Protein AF-A0A1V6HF86-F1 (afdb_monomer)

pLDDT: mean 87.63, std 12.8, range [42.97, 98.5]

Nearest PDB structures (foldseek):
  2rck-assembly1_A  TM=2.387E-01  e=1.361E+00  Galleria mellonella
  2rck-assembly2_B  TM=2.016E-01  e=2.755E+00  Galleria mellonella

Foldseek 3Di:
DPPVVVVVVVVVVVVVVVVVVVVVVCVVVVVVVVVVVVCPDLLNVLLVVCLVQLQEEEEEEAFDPFAAEAEPVCVVQPPLVVDDPVRNVVSSLVPDPANVVADGVLLRVLLVVLLCVLLVLSVYHYDYPVCVVVLVPDPDWYKYKYFPHKYKYKDWDWDKDWDDDPVPDIDIDIDTKIKIKIKTWMWMFTPPDPPTDTWIWIDMDMDIKDKDWDWDADPVPRDIDIDIDIGHDDNVVVSVRSSVVSNLVSQQNVLVVSLVSSQVPPDPPDGDPFRWGADSVVRDIDGDDPSHIDTDDD

Solvent-accessible surface area (backbone atoms only — not comparable to full-atom values): 16972 Å² total; per-residue (Å²): 137,72,72,64,65,57,53,57,53,51,52,52,54,49,51,54,52,48,51,53,51,52,50,52,50,48,68,54,45,51,57,53,51,50,55,59,66,69,58,62,50,71,58,60,53,43,44,52,50,53,61,73,67,44,80,54,33,39,34,41,48,43,74,58,96,66,63,46,75,45,53,68,59,56,87,78,44,83,67,45,90,79,48,54,73,70,53,42,53,54,50,35,47,70,69,36,91,52,68,72,78,58,55,54,69,60,45,52,52,40,23,51,54,25,23,44,54,27,25,44,65,69,51,29,48,69,37,42,76,93,40,45,70,67,57,71,68,55,91,55,58,42,30,40,37,34,39,73,44,44,34,43,36,37,45,71,44,82,45,78,47,76,49,74,46,90,94,73,44,78,46,71,52,80,42,81,29,52,28,42,36,43,40,38,33,34,34,61,38,61,59,97,46,93,82,64,68,87,46,46,31,35,47,72,52,74,52,57,37,45,75,52,68,48,78,44,72,37,94,88,74,75,48,72,44,78,52,68,51,79,44,76,75,49,72,68,52,54,50,50,49,38,28,52,48,18,31,52,49,25,48,35,52,50,24,49,56,47,42,50,53,32,55,75,72,44,62,88,96,62,75,80,90,71,54,50,33,69,41,69,90,79,69,45,77,45,73,39,76,83,82,53,68,44,77,55,77,132

Sequence (298 aa):
MRRSFYFLKTVSLLLDNWQRLVIRKLLIAIPIILMMISACSPERKLAREFIRNRDSTAVMLLMPSYILKSNLKWWEVEDYDKMNDREKDSALYYNSTFLKEVDDDFLIARFKSSLQSGLMKYNIKPFTEDMLLDFMEVGYRAYKVVLAQVELEEDIFQYHVEEVFFDTVLFYEDFDLNLISMNTWFEITPMNDPLSVNNVLYASGDMMDGIEGRFQNNLFSDDVKFNYNYFPIKTEDIYALTAMLGEKYAGYIYDYMLNEYIHRHFPDGERPKIYFSFDPSTGAVSPAKEERFTFIRP

Radius of gyration: 29.92 Å; Cα contacts (8 Å, |Δi|>4): 441; chains: 1; bounding box: 52×104×67 Å

Structure (mmCIF, N/CA/C/O backbone):
data_AF-A0A1V6HF86-F1
#
_entry.id   AF-A0A1V6HF86-F1
#
loop_
_atom_site.group_PDB
_atom_site.id
_atom_site.type_symbol
_atom_site.label_atom_id
_atom_site.label_alt_id
_atom_site.label_comp_id
_atom_site.label_asym_id
_atom_site.label_entity_id
_atom_site.label_seq_id
_atom_site.pdbx_PDB_ins_code
_atom_site.Cartn_x
_atom_site.Cartn_y
_atom_site.Cartn_z
_atom_site.occupancy
_atom_site.B_iso_or_equiv
_atom_site.auth_seq_id
_atom_site.auth_comp_id
_atom_site.auth_asym_id
_atom_site.auth_atom_id
_atom_site.pdbx_PDB_model_num
ATOM 1 N N . MET A 1 1 ? -29.436 79.810 4.705 1.00 52.75 1 MET A N 1
ATOM 2 C CA . MET A 1 1 ? -28.723 78.882 5.618 1.00 52.75 1 MET A CA 1
ATOM 3 C C . MET A 1 1 ? -29.646 77.873 6.344 1.00 52.75 1 MET A C 1
ATOM 5 O O . MET A 1 1 ? -29.322 77.444 7.438 1.00 52.75 1 MET A O 1
ATOM 9 N N . ARG A 1 2 ? -30.789 77.444 5.766 1.00 48.44 2 ARG A N 1
ATOM 10 C CA . ARG A 1 2 ? -31.741 76.494 6.409 1.00 48.44 2 ARG A CA 1
ATOM 11 C C . ARG A 1 2 ? -31.738 75.068 5.829 1.00 48.44 2 ARG A C 1
ATOM 13 O O . ARG A 1 2 ? -32.307 74.174 6.439 1.00 48.44 2 ARG A O 1
ATOM 20 N N . ARG A 1 3 ? -31.083 74.834 4.683 1.00 44.81 3 ARG A N 1
ATOM 21 C CA . ARG A 1 3 ? -31.015 73.505 4.037 1.00 44.81 3 ARG A CA 1
ATOM 22 C C . ARG A 1 3 ? -29.970 72.558 4.653 1.00 44.81 3 ARG A C 1
ATOM 24 O O . ARG A 1 3 ? -30.149 71.352 4.575 1.00 44.81 3 ARG A O 1
ATOM 31 N N . SER A 1 4 ? -28.937 73.088 5.316 1.00 51.47 4 SER A N 1
ATOM 32 C CA . SER A 1 4 ? -27.848 72.283 5.906 1.00 51.47 4 SER A CA 1
ATOM 33 C C . SER A 1 4 ? -28.276 71.513 7.172 1.00 51.47 4 SER A C 1
ATOM 35 O O . SER A 1 4 ? -27.927 70.350 7.349 1.00 51.47 4 SER A O 1
ATOM 37 N N . PHE A 1 5 ? -29.133 72.107 8.013 1.00 49.97 5 PHE A N 1
ATOM 38 C CA . PHE A 1 5 ? -29.565 71.492 9.278 1.00 49.97 5 PHE A CA 1
ATOM 39 C C . PHE A 1 5 ? -30.505 70.289 9.108 1.00 49.97 5 PHE A C 1
ATOM 41 O O . PHE A 1 5 ? -30.445 69.348 9.896 1.00 49.97 5 PHE A O 1
ATOM 48 N N . TYR A 1 6 ? -31.356 70.290 8.078 1.00 52.47 6 TYR A N 1
ATOM 49 C CA . TYR A 1 6 ? -32.228 69.144 7.798 1.00 52.47 6 TYR A CA 1
ATOM 50 C C . TYR A 1 6 ? -31.443 67.952 7.248 1.00 52.47 6 TYR A C 1
ATOM 52 O O . TYR A 1 6 ? -31.754 66.825 7.611 1.00 52.47 6 TYR A O 1
ATOM 60 N N . PHE A 1 7 ? -30.397 68.204 6.453 1.00 54.50 7 PHE A N 1
ATOM 61 C CA . PHE A 1 7 ? -29.560 67.164 5.855 1.00 54.50 7 PHE A CA 1
ATOM 62 C C . PHE A 1 7 ? -28.734 66.405 6.906 1.00 54.50 7 PHE A C 1
ATOM 64 O O . PHE A 1 7 ? -28.671 65.180 6.889 1.00 54.50 7 PHE A O 1
ATOM 71 N N . LEU A 1 8 ? -28.170 67.116 7.888 1.00 51.25 8 LEU A N 1
ATOM 72 C CA . LEU A 1 8 ? -27.413 66.498 8.984 1.00 51.25 8 LEU A CA 1
ATOM 73 C C . LEU A 1 8 ? -28.291 65.624 9.897 1.00 51.25 8 LEU A C 1
ATOM 75 O O . LEU A 1 8 ? -27.848 64.576 10.366 1.00 51.25 8 LEU A O 1
ATOM 79 N N . LYS A 1 9 ? -29.556 66.010 10.114 1.00 54.59 9 LYS A N 1
ATOM 80 C CA . LYS A 1 9 ? -30.483 65.262 10.976 1.00 54.59 9 LYS A CA 1
ATOM 81 C C . LYS A 1 9 ? -30.993 63.977 10.311 1.00 54.59 9 LYS A C 1
ATOM 83 O O . LYS A 1 9 ? -31.104 62.958 10.986 1.00 54.59 9 LYS A O 1
ATOM 88 N N . THR A 1 10 ? -31.250 63.990 9.001 1.00 56.97 10 THR A N 1
ATOM 89 C CA . THR A 1 10 ? -31.607 62.772 8.250 1.00 56.97 10 THR A CA 1
ATOM 90 C C . THR A 1 10 ? -30.437 61.806 8.121 1.00 56.97 10 THR A C 1
ATOM 92 O O . THR A 1 10 ? -30.647 60.607 8.270 1.00 56.97 10 THR A O 1
ATOM 95 N N . VAL A 1 11 ? -29.209 62.293 7.917 1.00 59.03 11 VAL A N 1
ATOM 96 C CA . VAL A 1 11 ? -28.014 61.430 7.855 1.00 59.03 11 VAL A CA 1
ATOM 97 C C . VAL A 1 11 ? -27.755 60.737 9.200 1.00 59.03 11 VAL A C 1
ATOM 99 O O . VAL A 1 11 ? -27.510 59.534 9.222 1.00 59.03 11 VAL A O 1
ATOM 102 N N . SER A 1 12 ? -27.907 61.449 10.324 1.00 56.81 12 SER A N 1
ATOM 103 C CA . SER A 1 12 ? -27.808 60.870 11.675 1.00 56.81 12 SER A CA 1
ATOM 104 C C . SER A 1 12 ? -28.862 59.783 11.937 1.00 56.81 12 SER A C 1
ATOM 106 O O . SER A 1 12 ? -28.513 58.706 12.411 1.00 56.81 12 SER A O 1
ATOM 108 N N . LEU A 1 13 ? -30.128 60.019 11.577 1.00 58.22 13 LEU A N 1
ATOM 109 C CA . LEU A 1 13 ? -31.213 59.037 11.730 1.00 58.22 13 LEU A CA 1
ATOM 110 C C . LEU A 1 13 ? -31.040 57.804 10.831 1.00 58.22 13 LEU A C 1
ATOM 112 O O . LEU A 1 13 ? -31.406 56.695 11.221 1.00 58.22 13 LEU A O 1
ATOM 116 N N . LEU A 1 14 ? -30.480 57.986 9.632 1.00 57.34 14 LEU A N 1
ATOM 117 C CA . LEU A 1 14 ? -30.178 56.889 8.715 1.00 57.34 14 LEU A CA 1
ATOM 118 C C . LEU A 1 14 ? -29.016 56.033 9.229 1.00 57.34 14 LEU A C 1
ATOM 120 O O . LEU A 1 14 ? -29.128 54.812 9.191 1.00 57.34 14 LEU A O 1
ATOM 124 N N . LEU A 1 15 ? -27.957 56.645 9.768 1.00 57.78 15 LEU A N 1
ATOM 125 C CA . LEU A 1 15 ? -26.835 55.938 10.401 1.00 57.78 15 LEU A CA 1
ATOM 126 C C . LEU A 1 15 ? -27.284 55.117 11.619 1.00 57.78 15 LEU A C 1
ATOM 128 O O . LEU A 1 15 ? -26.912 53.949 11.732 1.00 57.78 15 LEU A O 1
ATOM 132 N N . ASP A 1 16 ? -28.144 55.682 12.470 1.00 67.56 16 ASP A N 1
ATOM 133 C CA . ASP A 1 16 ? -28.663 55.010 13.670 1.00 67.56 16 ASP A CA 1
ATOM 134 C C . ASP A 1 16 ? -29.557 53.808 13.315 1.00 67.56 16 ASP A C 1
ATOM 136 O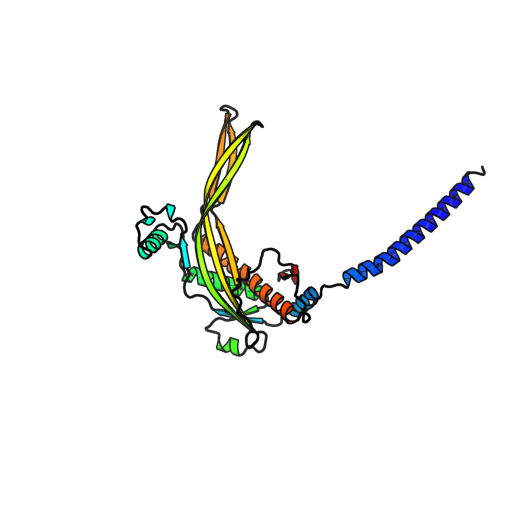 O . ASP A 1 16 ? -29.452 52.727 13.901 1.00 67.56 16 ASP A O 1
ATOM 140 N N . ASN A 1 17 ? -30.411 53.958 12.296 1.00 65.88 17 ASN A N 1
ATOM 141 C CA . ASN A 1 17 ? -31.240 52.861 11.796 1.00 65.88 17 ASN A CA 1
ATOM 142 C C . ASN A 1 17 ? -30.414 51.780 11.097 1.00 65.88 17 ASN A C 1
ATOM 144 O O . ASN A 1 17 ? -30.714 50.596 11.251 1.00 65.88 17 ASN A O 1
ATOM 148 N N . TRP A 1 18 ? -29.365 52.160 10.364 1.00 64.75 18 TRP A N 1
ATOM 149 C CA . TRP A 1 18 ? -28.481 51.209 9.698 1.00 64.75 18 TRP A CA 1
ATOM 150 C C . TRP A 1 18 ? -27.684 50.395 10.723 1.00 64.75 18 TRP A C 1
ATOM 152 O O . TRP A 1 18 ? -27.684 49.168 10.653 1.00 64.75 18 TRP A O 1
ATOM 162 N N . GLN A 1 19 ? -27.125 51.040 11.753 1.00 67.69 19 GLN A N 1
ATOM 163 C CA . GLN A 1 19 ? -26.456 50.348 12.860 1.00 67.69 19 GLN A CA 1
ATOM 164 C C . GLN A 1 19 ? -27.399 49.393 13.603 1.00 67.69 19 GLN A C 1
ATOM 166 O O . GLN A 1 19 ? -27.039 48.239 13.832 1.00 67.69 19 GLN A O 1
ATOM 171 N N . ARG A 1 20 ? -28.636 49.806 13.914 1.00 69.75 20 ARG A N 1
ATOM 172 C CA . ARG A 1 20 ? -29.631 48.924 14.559 1.00 69.75 20 ARG A CA 1
ATOM 173 C C . ARG A 1 20 ? -30.020 47.729 13.687 1.00 69.75 20 ARG A C 1
ATOM 175 O O . ARG A 1 20 ? -30.238 46.640 14.218 1.00 69.75 20 ARG A O 1
ATOM 182 N N . LEU A 1 21 ? -30.095 47.907 12.366 1.00 68.38 21 LEU A N 1
ATOM 183 C CA . LEU A 1 21 ? -30.392 46.824 11.425 1.00 68.38 21 LEU A CA 1
ATOM 184 C C . LEU A 1 21 ? -29.227 45.826 11.332 1.00 68.38 21 LEU A C 1
ATOM 186 O O . LEU A 1 21 ? -29.459 44.618 11.334 1.00 68.38 21 LEU A O 1
ATOM 190 N N . VAL A 1 22 ? -27.986 46.321 11.294 1.00 70.50 22 VAL A N 1
ATOM 191 C CA . VAL A 1 22 ? -26.761 45.504 11.274 1.00 70.50 22 VAL A CA 1
ATOM 192 C C . VAL A 1 22 ? -26.608 44.723 12.581 1.00 70.50 22 VAL A C 1
ATOM 194 O O . VAL A 1 22 ? -26.387 43.515 12.542 1.00 70.50 22 VAL A O 1
ATOM 197 N N . ILE A 1 23 ? -26.827 45.364 13.734 1.00 71.38 23 ILE A N 1
ATOM 198 C CA . ILE A 1 23 ? -26.782 44.718 15.055 1.00 71.38 23 ILE A CA 1
ATOM 199 C C . ILE A 1 23 ? -27.876 43.648 15.184 1.00 71.38 23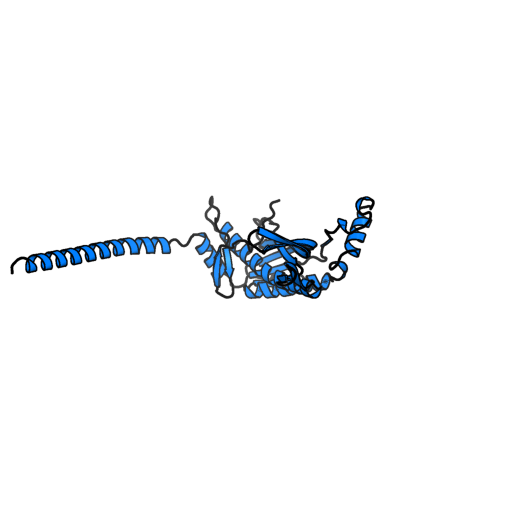 ILE A C 1
ATOM 201 O O . ILE A 1 23 ? -27.596 42.552 15.661 1.00 71.38 23 ILE A O 1
ATOM 205 N N . ARG A 1 24 ? -29.105 43.904 14.708 1.00 70.44 24 ARG A N 1
ATOM 206 C CA . ARG A 1 24 ? -30.176 42.888 14.679 1.00 70.44 24 ARG A CA 1
ATOM 207 C C . ARG A 1 24 ? -29.837 41.706 13.772 1.00 70.44 24 ARG A C 1
ATOM 209 O O . ARG A 1 24 ? -30.089 40.570 14.157 1.00 70.44 24 ARG A O 1
ATOM 216 N N . LYS A 1 25 ? -29.251 41.952 12.595 1.00 71.38 25 LYS A N 1
ATOM 217 C CA . LYS A 1 25 ? -28.799 40.881 11.691 1.00 71.38 25 LYS A CA 1
ATOM 218 C C . LYS A 1 25 ? -27.668 40.057 12.310 1.00 71.38 25 LYS A C 1
ATOM 220 O O . LYS A 1 25 ? -27.719 38.836 12.228 1.00 71.38 25 LYS A O 1
ATOM 225 N N . LEU A 1 26 ? -26.709 40.693 12.985 1.00 69.69 26 LEU A N 1
ATOM 226 C CA . LEU A 1 26 ? -25.641 40.010 13.725 1.00 69.69 26 LEU A CA 1
ATOM 227 C C . LEU A 1 26 ? -26.190 39.190 14.902 1.00 69.69 26 LEU A C 1
ATOM 229 O O . LEU A 1 26 ? -25.821 38.031 15.049 1.00 69.69 26 LEU A O 1
ATOM 233 N N . LEU A 1 27 ? -27.126 39.734 15.685 1.00 74.62 27 LEU A N 1
ATOM 234 C CA . LEU A 1 27 ? -27.764 39.033 16.810 1.00 74.62 27 LEU A CA 1
ATOM 235 C C . LEU A 1 27 ? -28.583 37.805 16.387 1.00 74.62 27 LEU A C 1
ATOM 237 O O . LEU A 1 27 ? -28.751 36.900 17.196 1.00 74.62 27 LEU A O 1
ATOM 241 N N . ILE A 1 28 ? -29.080 37.759 15.147 1.00 76.06 28 ILE A N 1
ATOM 242 C CA . ILE A 1 28 ? -29.771 36.588 14.579 1.00 76.06 28 ILE A CA 1
ATOM 243 C C . ILE A 1 28 ? -28.770 35.625 13.921 1.00 76.06 28 ILE A C 1
ATOM 245 O O . ILE A 1 28 ? -28.912 34.412 14.041 1.00 76.06 28 ILE A O 1
ATOM 249 N N . ALA A 1 29 ? -27.729 36.140 13.262 1.00 74.75 29 ALA A N 1
ATOM 250 C CA . ALA A 1 29 ? -26.714 35.318 12.607 1.00 74.75 29 ALA A CA 1
ATOM 251 C C . ALA A 1 29 ? -25.836 34.551 13.609 1.00 74.75 29 ALA A C 1
ATOM 253 O O . ALA A 1 29 ? -25.520 33.393 13.368 1.00 74.75 29 ALA A O 1
ATOM 254 N N . ILE A 1 30 ? -25.482 35.157 14.746 1.00 77.56 30 ILE A N 1
ATOM 255 C CA . ILE A 1 30 ? -24.651 34.535 15.789 1.00 77.56 30 ILE A CA 1
ATOM 256 C C . ILE A 1 30 ? -25.259 33.224 16.322 1.00 77.56 30 ILE A C 1
ATOM 258 O O . ILE A 1 30 ? -24.559 32.217 16.277 1.00 77.56 30 ILE A O 1
ATOM 262 N N . PRO A 1 31 ? -26.529 33.154 16.771 1.00 73.31 31 PRO A N 1
ATOM 263 C CA . PRO A 1 31 ? -27.119 31.901 17.239 1.00 73.31 31 PRO A CA 1
ATOM 264 C C . PRO A 1 31 ? -27.293 30.865 16.121 1.00 73.31 31 PRO A C 1
ATOM 266 O O . PRO A 1 31 ? -27.147 29.680 16.393 1.00 73.31 31 PRO A O 1
ATOM 269 N N . ILE A 1 32 ? -27.529 31.279 14.870 1.00 71.62 32 ILE A N 1
ATOM 270 C CA . ILE A 1 32 ? -27.596 30.361 13.717 1.00 71.62 32 ILE A CA 1
ATOM 271 C C . ILE A 1 32 ? -26.213 29.766 13.418 1.00 71.62 32 ILE A C 1
ATOM 273 O O . ILE A 1 32 ? -26.087 28.563 13.205 1.00 71.62 32 ILE A O 1
ATOM 277 N N . ILE A 1 33 ? -25.160 30.583 13.462 1.00 68.94 33 ILE A N 1
ATOM 278 C CA . ILE A 1 33 ? -23.772 30.135 13.313 1.00 68.94 33 ILE A CA 1
ATOM 279 C C . ILE A 1 33 ? -23.387 29.220 14.484 1.00 68.94 33 ILE A C 1
ATOM 281 O O . ILE A 1 33 ? -22.821 28.157 14.258 1.00 68.94 33 ILE A O 1
ATOM 285 N N . LEU A 1 34 ? -23.765 29.560 15.722 1.00 59.66 34 LEU A N 1
ATOM 286 C CA . LEU A 1 34 ? -23.554 28.701 16.893 1.00 59.66 34 LEU A CA 1
ATOM 287 C C . LEU A 1 34 ? -24.329 27.375 16.809 1.00 59.66 34 LEU A C 1
ATOM 289 O O . LEU A 1 34 ? -23.779 26.350 17.202 1.00 59.66 34 LEU A O 1
ATOM 293 N N . MET A 1 35 ? -25.548 27.366 16.258 1.00 58.12 35 MET A N 1
ATOM 294 C CA . MET A 1 35 ? -26.312 26.139 15.983 1.00 58.12 35 MET A CA 1
ATOM 295 C C . MET A 1 35 ? -25.670 25.283 14.883 1.00 58.12 35 MET A C 1
ATOM 297 O O . MET A 1 35 ? -25.728 24.059 14.947 1.00 58.12 35 MET A O 1
ATOM 301 N N . MET A 1 36 ? -25.015 25.898 13.894 1.00 54.75 36 MET A N 1
ATOM 302 C CA . MET A 1 36 ? -24.254 25.155 12.883 1.00 54.75 36 MET A CA 1
ATOM 303 C C . MET A 1 36 ? -22.920 24.612 13.421 1.00 54.75 36 MET A C 1
ATOM 305 O O . MET A 1 36 ? -22.462 23.571 12.961 1.00 54.75 36 MET A O 1
ATOM 309 N N . ILE A 1 37 ? -22.316 25.258 14.425 1.00 53.19 37 ILE A N 1
ATOM 310 C CA . ILE A 1 37 ? -21.088 24.775 15.087 1.00 53.19 37 ILE A CA 1
ATOM 311 C C . ILE A 1 37 ? -21.398 23.658 16.104 1.00 53.19 37 ILE A C 1
ATOM 313 O O . ILE A 1 37 ? -20.577 22.759 16.298 1.00 53.19 37 ILE A O 1
ATOM 317 N N . SER A 1 38 ? -22.579 23.673 16.737 1.00 46.50 38 SER A N 1
ATOM 318 C CA . SER A 1 38 ? -23.015 22.618 17.665 1.00 46.50 38 SER A CA 1
ATOM 319 C C . SER A 1 38 ? -23.470 21.331 16.970 1.00 46.50 38 SER A C 1
ATOM 321 O O . SER A 1 38 ? -23.522 20.281 17.613 1.00 46.50 38 SER A O 1
ATOM 323 N N . ALA A 1 39 ? -23.698 21.362 15.655 1.00 42.97 39 ALA A N 1
ATOM 324 C CA . ALA A 1 39 ? -23.868 20.174 14.827 1.00 42.97 39 ALA A CA 1
ATOM 325 C C . ALA A 1 39 ? -22.505 19.522 14.512 1.00 42.97 39 ALA A C 1
ATOM 327 O O . ALA A 1 39 ? -22.087 19.402 13.360 1.00 42.97 39 ALA A O 1
ATOM 328 N N . CYS A 1 40 ? -21.776 19.071 15.540 1.00 59.22 40 CYS A N 1
ATOM 329 C CA . CYS A 1 40 ? -20.812 17.997 15.311 1.00 59.22 40 CYS A CA 1
ATOM 330 C C . CYS A 1 40 ? -21.608 16.801 14.795 1.00 59.22 40 CYS A C 1
ATOM 332 O O . CYS A 1 40 ? -22.505 16.327 15.492 1.00 59.22 40 CYS A O 1
ATOM 334 N N . SER A 1 41 ? -21.305 16.343 13.580 1.00 79.19 41 SER A N 1
ATOM 335 C CA . SER A 1 41 ? -21.960 15.160 13.032 1.00 79.19 41 SER A CA 1
ATOM 336 C C . SER A 1 41 ? -21.827 13.997 14.037 1.00 79.19 41 SER A C 1
ATOM 338 O O . SER A 1 41 ? -20.775 13.889 14.688 1.00 79.19 41 SER A O 1
ATOM 340 N N . PRO A 1 42 ? -22.867 13.167 14.241 1.00 85.81 42 PRO A N 1
ATOM 341 C CA . PRO A 1 42 ? -22.811 12.034 15.166 1.00 85.81 42 PRO A CA 1
ATOM 342 C C . PRO A 1 42 ? -21.564 11.162 14.958 1.00 85.81 42 PRO A C 1
ATOM 344 O O . PRO A 1 42 ? -20.933 10.744 15.928 1.00 85.81 42 PRO A O 1
ATOM 347 N N . GLU A 1 43 ? -21.123 11.007 13.708 1.00 90.25 43 GLU A N 1
ATOM 348 C CA . GLU A 1 43 ? -19.900 10.295 13.343 1.00 90.25 43 GLU A CA 1
ATOM 349 C C . GLU A 1 43 ? -18.646 10.945 13.947 1.00 90.25 43 GLU A C 1
ATOM 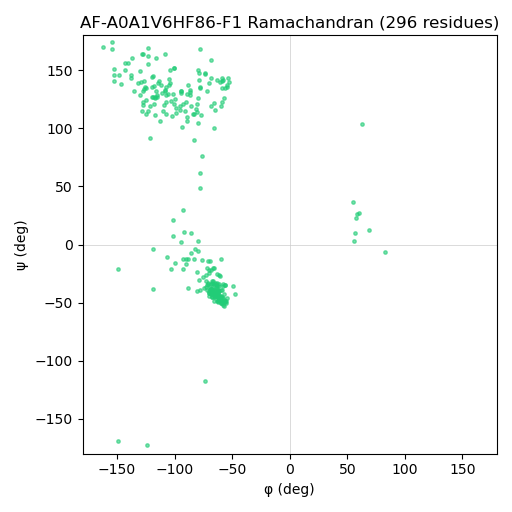351 O O . GLU A 1 43 ? -17.814 10.255 14.525 1.00 90.25 43 GLU A O 1
ATOM 356 N N . ARG A 1 44 ? -18.506 12.281 13.885 1.00 89.94 44 ARG A N 1
ATOM 357 C CA . ARG A 1 44 ? -17.360 12.990 14.489 1.00 89.94 44 ARG A CA 1
ATOM 358 C C . ARG A 1 44 ? -17.329 12.849 16.004 1.00 89.94 44 ARG A C 1
ATOM 360 O O . ARG A 1 44 ? -16.248 12.841 16.593 1.00 89.94 44 ARG A O 1
ATOM 367 N N . LYS A 1 45 ? -18.497 12.787 16.648 1.00 90.56 45 LYS A N 1
ATOM 368 C CA . LYS A 1 45 ? -18.581 12.561 18.094 1.00 90.56 45 LYS A CA 1
ATOM 369 C C . LYS A 1 45 ? -18.067 11.162 18.442 1.00 90.56 45 LYS A C 1
ATO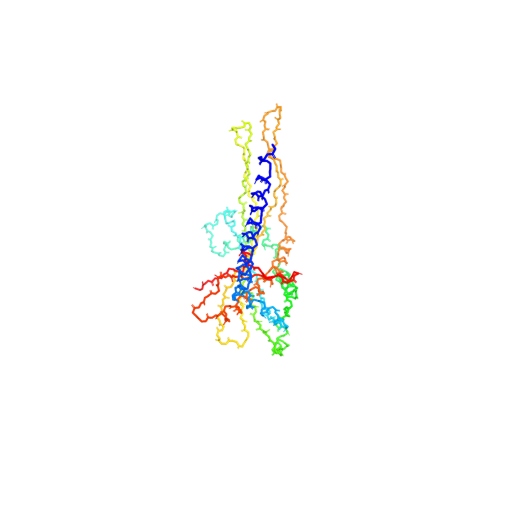M 371 O O . LYS A 1 45 ? -17.201 11.060 19.308 1.00 90.56 45 LYS A O 1
ATOM 376 N N . LEU A 1 46 ? -18.537 10.135 17.733 1.00 92.88 46 LEU A N 1
ATOM 377 C CA . LEU A 1 46 ? -18.083 8.750 17.898 1.00 92.88 46 LEU A CA 1
ATOM 378 C C . LEU A 1 46 ? -16.589 8.594 17.581 1.00 92.88 46 LEU A C 1
ATOM 380 O O . LEU A 1 46 ? -15.865 7.942 18.327 1.00 92.88 46 LEU A O 1
ATOM 384 N N . ALA A 1 47 ? -16.095 9.273 16.543 1.00 92.81 47 ALA A N 1
ATOM 385 C CA . ALA A 1 47 ? -14.678 9.260 16.194 1.00 92.81 47 ALA A CA 1
ATOM 386 C C . ALA A 1 47 ? -13.798 9.805 17.332 1.00 92.81 47 ALA A C 1
ATOM 388 O O . ALA A 1 47 ? -12.810 9.190 17.732 1.00 92.81 47 ALA A O 1
ATOM 389 N N . ARG A 1 48 ? -14.183 10.950 17.913 1.00 90.94 48 ARG A N 1
ATOM 390 C CA . ARG A 1 48 ? -13.478 11.525 19.071 1.00 90.94 48 ARG A CA 1
ATOM 391 C C . ARG A 1 48 ? -13.570 10.635 20.305 1.00 90.94 48 ARG A C 1
ATOM 393 O O . ARG A 1 48 ? -12.637 10.619 21.101 1.00 90.94 48 ARG A O 1
ATOM 400 N N . GLU A 1 49 ? -14.678 9.924 20.485 1.00 91.06 49 GLU A N 1
ATOM 401 C CA . GLU A 1 49 ? -14.840 8.969 21.579 1.00 91.06 49 GLU A CA 1
ATOM 402 C C . GLU A 1 49 ? -13.886 7.779 21.444 1.00 91.06 49 GLU A C 1
ATOM 404 O O . GLU A 1 49 ? -13.207 7.446 22.417 1.00 91.06 49 GLU A O 1
ATOM 409 N N . PHE A 1 50 ? -13.759 7.207 20.242 1.00 90.94 50 PHE A N 1
ATOM 410 C CA . PHE A 1 50 ? -12.776 6.161 19.955 1.00 90.94 50 PHE A CA 1
ATOM 411 C C . PHE A 1 50 ? -11.356 6.613 20.311 1.00 90.94 50 PHE A C 1
ATOM 413 O O . PHE A 1 50 ? -10.656 5.922 21.049 1.00 90.94 50 PHE A O 1
ATOM 420 N N . ILE A 1 51 ? -10.972 7.813 19.858 1.00 90.19 51 ILE A N 1
ATOM 421 C CA . ILE A 1 51 ? -9.637 8.389 20.077 1.00 90.19 51 ILE A CA 1
ATOM 422 C C . ILE A 1 51 ? -9.392 8.722 21.548 1.00 90.19 51 ILE A C 1
ATOM 424 O O . ILE A 1 51 ? -8.284 8.542 22.039 1.00 90.19 51 ILE A O 1
ATOM 428 N N . ARG A 1 52 ? -10.399 9.214 22.276 1.00 85.19 52 ARG A N 1
ATOM 429 C CA . ARG A 1 52 ? -10.255 9.503 23.710 1.00 85.19 52 ARG A CA 1
ATOM 430 C C . ARG A 1 52 ? -10.096 8.223 24.527 1.00 85.19 52 ARG A C 1
ATOM 432 O O . ARG A 1 52 ? -9.363 8.223 25.503 1.00 85.19 52 ARG A O 1
ATOM 439 N N . ASN A 1 53 ? -10.745 7.142 24.103 1.00 76.81 53 ASN A N 1
ATOM 440 C CA . ASN A 1 53 ? -10.667 5.828 24.735 1.00 76.81 53 ASN A CA 1
ATOM 441 C C . ASN A 1 53 ? -9.570 4.950 24.095 1.00 76.81 53 ASN A C 1
ATOM 443 O O . ASN A 1 53 ? -9.727 3.731 24.032 1.00 76.81 53 ASN A O 1
ATOM 447 N N . ARG A 1 54 ? -8.497 5.553 23.559 1.00 69.00 54 ARG A N 1
ATOM 448 C CA . ARG A 1 54 ? -7.412 4.852 22.843 1.00 69.00 54 ARG A CA 1
ATOM 449 C C . ARG A 1 54 ? -6.384 4.179 23.749 1.00 69.00 54 ARG A C 1
ATOM 451 O O . ARG A 1 54 ? -5.373 3.700 23.234 1.00 69.00 54 ARG A O 1
ATOM 458 N N . ASP A 1 55 ? -6.573 4.225 25.064 1.00 61.97 55 ASP A N 1
ATOM 459 C CA . ASP A 1 55 ? -5.591 3.710 26.012 1.00 61.97 55 ASP A CA 1
ATOM 460 C C . ASP A 1 55 ? -5.486 2.189 25.847 1.00 61.97 55 ASP A C 1
ATOM 462 O O . ASP A 1 55 ? -6.338 1.421 26.287 1.00 61.97 55 ASP A O 1
ATOM 466 N N . SER A 1 56 ? -4.425 1.830 25.118 1.00 72.44 56 SER A N 1
ATOM 467 C CA . SER A 1 56 ? -3.970 0.505 24.712 1.00 72.44 56 SER A CA 1
ATOM 468 C C . SER A 1 56 ? -4.959 -0.248 23.810 1.00 72.44 56 SER A C 1
ATOM 470 O O . SER A 1 56 ? -5.966 -0.785 24.251 1.00 72.44 56 SER A O 1
ATOM 472 N N . THR A 1 57 ? -4.662 -0.297 22.507 1.00 90.00 57 THR A N 1
ATOM 473 C CA . THR A 1 57 ? -5.223 -1.285 21.565 1.00 90.00 57 THR A CA 1
ATOM 474 C C . THR A 1 57 ? -4.112 -2.258 21.189 1.00 90.00 57 THR A C 1
ATOM 476 O O . THR A 1 57 ? -3.001 -1.822 20.896 1.00 90.00 57 THR A O 1
ATOM 479 N N . ALA A 1 58 ? -4.378 -3.561 21.226 1.00 93.75 58 ALA A N 1
ATOM 480 C CA . ALA A 1 58 ? -3.425 -4.600 20.848 1.00 93.75 58 ALA A CA 1
ATOM 481 C C . ALA A 1 58 ? -3.798 -5.165 19.484 1.00 93.75 58 ALA A C 1
ATOM 483 O O . ALA A 1 58 ? -4.977 -5.363 19.189 1.00 93.75 58 ALA A O 1
ATOM 484 N N . VAL A 1 59 ? -2.791 -5.468 18.675 1.00 95.38 59 VAL A N 1
ATOM 485 C CA . VAL A 1 59 ? -2.972 -6.137 17.387 1.00 95.38 59 VAL A CA 1
ATOM 486 C C . VAL A 1 59 ? -2.057 -7.348 17.323 1.00 95.38 59 VAL A C 1
ATOM 488 O O . VAL A 1 59 ? -0.848 -7.190 17.424 1.00 95.38 59 VAL A O 1
ATOM 491 N N . MET A 1 60 ? -2.619 -8.535 17.113 1.00 96.06 60 MET A N 1
ATOM 492 C CA . MET A 1 60 ? -1.868 -9.716 16.692 1.00 96.06 60 MET A CA 1
ATOM 493 C C . MET A 1 60 ? -1.664 -9.655 15.179 1.00 96.06 60 MET A C 1
ATOM 495 O O . MET A 1 60 ? -2.645 -9.677 14.436 1.00 96.06 60 MET A O 1
ATOM 499 N N . LEU A 1 61 ? -0.410 -9.567 14.742 1.00 96.56 61 LEU A N 1
ATOM 500 C CA . LEU A 1 61 ? -0.019 -9.545 13.336 1.00 96.56 61 LEU A CA 1
ATOM 501 C C . LEU A 1 61 ? 0.348 -10.951 12.872 1.00 96.56 61 LEU A C 1
ATOM 503 O O . LEU A 1 61 ? 1.317 -11.530 13.366 1.00 96.56 61 LEU A O 1
ATOM 507 N N . LEU A 1 62 ? -0.394 -11.453 11.888 1.00 96.06 62 LEU A N 1
ATOM 508 C CA . LEU A 1 62 ? -0.075 -12.683 11.168 1.00 96.06 62 LEU A CA 1
ATOM 509 C C . LEU A 1 62 ? 0.392 -12.310 9.760 1.00 96.06 62 LEU A C 1
ATOM 511 O O . LEU A 1 62 ? -0.326 -11.620 9.036 1.00 96.06 62 LEU A O 1
ATOM 515 N N . MET A 1 63 ? 1.604 -12.727 9.404 1.00 96.06 63 MET A N 1
ATOM 516 C CA . MET A 1 63 ? 2.234 -12.438 8.111 1.00 96.06 63 MET A CA 1
ATOM 517 C C . MET A 1 63 ? 2.114 -13.658 7.188 1.00 96.06 63 MET A C 1
ATOM 519 O O . MET A 1 63 ? 2.087 -14.780 7.696 1.00 96.06 63 MET A O 1
ATOM 523 N N . PRO A 1 64 ? 2.083 -13.486 5.854 1.00 95.25 64 PRO A N 1
ATOM 524 C CA . PRO A 1 64 ? 2.188 -14.612 4.944 1.00 95.25 64 PRO A CA 1
ATOM 525 C C . PRO A 1 64 ? 3.595 -15.213 5.022 1.00 95.25 64 PRO A C 1
ATOM 527 O O . PRO A 1 64 ? 4.552 -14.552 5.429 1.00 95.25 64 PRO A O 1
ATOM 530 N N . SER A 1 65 ? 3.721 -16.467 4.599 1.00 91.94 65 SER A N 1
ATOM 531 C CA . SER A 1 65 ? 5.004 -17.172 4.530 1.00 91.94 65 SER A CA 1
ATOM 532 C C . SER A 1 65 ? 5.747 -16.984 3.203 1.00 91.94 65 SER A C 1
ATOM 534 O O . SER A 1 65 ? 6.890 -17.403 3.099 1.00 91.94 65 SER A O 1
ATOM 536 N N . TYR A 1 66 ? 5.091 -16.440 2.178 1.00 93.69 66 TYR A N 1
ATOM 537 C CA . TYR A 1 66 ? 5.665 -16.191 0.853 1.00 93.69 66 TYR A CA 1
ATOM 538 C C . TYR A 1 66 ? 4.920 -15.040 0.167 1.00 93.69 66 TYR A C 1
ATOM 540 O O . TYR A 1 66 ? 3.844 -14.637 0.621 1.00 93.69 66 TYR A O 1
ATOM 548 N N . ILE A 1 67 ? 5.479 -14.533 -0.930 1.00 96.06 67 ILE A N 1
ATOM 549 C CA . ILE A 1 67 ? 4.864 -13.496 -1.765 1.00 96.06 67 ILE A CA 1
ATOM 550 C C . ILE A 1 67 ? 4.524 -14.093 -3.131 1.00 96.06 67 ILE A C 1
ATOM 552 O O . ILE A 1 67 ? 5.279 -14.893 -3.679 1.00 96.06 67 ILE A O 1
ATOM 556 N N . LEU A 1 68 ? 3.377 -13.714 -3.693 1.00 97.00 68 LEU A N 1
ATOM 557 C CA . LEU A 1 68 ? 3.066 -14.020 -5.088 1.00 97.00 68 LEU A CA 1
ATOM 558 C C . LEU A 1 68 ? 3.820 -13.058 -6.002 1.00 97.00 68 LEU A C 1
ATOM 560 O O . LEU A 1 68 ? 3.846 -11.860 -5.747 1.00 97.00 68 LEU A O 1
ATOM 564 N N . LYS A 1 69 ? 4.437 -13.575 -7.061 1.00 97.00 69 LYS A N 1
ATOM 565 C CA . LYS A 1 69 ? 5.196 -12.774 -8.022 1.00 97.00 69 LYS A CA 1
ATOM 566 C C . LYS A 1 69 ? 4.594 -12.954 -9.403 1.00 97.00 69 LYS A C 1
ATOM 568 O O . LYS A 1 69 ? 4.597 -14.067 -9.920 1.00 97.00 69 LYS A O 1
ATOM 573 N N . SER A 1 70 ? 4.131 -11.858 -9.986 1.00 96.94 70 SER A N 1
ATOM 574 C CA . SER A 1 70 ? 3.390 -11.863 -11.244 1.00 96.94 70 SER A CA 1
ATOM 575 C C . SER A 1 70 ? 4.069 -10.931 -12.240 1.00 96.94 70 SER A C 1
ATOM 577 O O . SER A 1 70 ? 4.087 -9.722 -12.047 1.00 96.94 70 SER A O 1
ATOM 579 N N . ASN A 1 71 ? 4.652 -11.476 -13.308 1.00 97.12 71 ASN A N 1
ATOM 580 C CA . ASN A 1 71 ? 5.156 -10.662 -14.416 1.00 97.12 71 ASN A CA 1
ATOM 581 C C . ASN A 1 71 ? 4.078 -10.587 -15.499 1.00 97.12 71 ASN A C 1
ATOM 583 O O . ASN A 1 71 ? 3.720 -11.611 -16.084 1.00 97.12 71 ASN A O 1
ATOM 587 N N . LEU A 1 72 ? 3.561 -9.389 -15.761 1.00 96.31 72 LEU A N 1
ATOM 588 C CA . LEU A 1 72 ? 2.513 -9.161 -16.751 1.00 96.31 72 LEU A CA 1
ATOM 589 C C . LEU A 1 72 ? 3.052 -8.967 -18.168 1.00 96.31 72 LEU A C 1
ATOM 591 O O . LEU A 1 72 ? 2.265 -9.001 -19.112 1.00 96.31 72 LEU A O 1
ATOM 595 N N . LYS A 1 73 ? 4.374 -8.871 -18.352 1.00 94.88 73 LYS A N 1
ATOM 596 C CA . LYS A 1 73 ? 5.037 -8.682 -19.653 1.00 94.88 73 LYS A CA 1
ATOM 597 C C . LYS A 1 73 ? 5.123 -9.967 -20.482 1.00 94.88 73 LYS A C 1
ATOM 599 O O . LYS A 1 73 ? 6.167 -10.332 -21.019 1.00 94.88 73 LYS A O 1
ATOM 604 N N . TRP A 1 74 ? 4.010 -10.686 -20.612 1.00 92.62 74 TRP A N 1
ATOM 605 C CA . TRP A 1 74 ? 3.946 -11.946 -21.363 1.00 92.62 74 TRP A CA 1
ATOM 606 C C . TRP A 1 74 ? 4.301 -11.780 -22.846 1.00 92.62 74 TRP A C 1
ATOM 608 O O . TRP A 1 74 ? 4.813 -12.716 -23.455 1.00 92.62 74 TRP A O 1
ATOM 618 N N . TRP A 1 75 ? 4.087 -10.590 -23.419 1.00 91.88 75 TRP A N 1
ATOM 619 C CA . TRP A 1 75 ? 4.426 -10.271 -24.811 1.00 91.88 75 TRP A CA 1
ATOM 620 C C . TRP A 1 75 ? 5.936 -10.203 -25.082 1.00 91.88 75 TRP A C 1
ATOM 622 O O . TRP A 1 75 ? 6.337 -10.220 -26.244 1.00 91.88 75 TRP A O 1
ATOM 632 N N . GLU A 1 76 ? 6.776 -10.139 -24.045 1.00 91.62 76 GLU A N 1
ATOM 633 C CA . GLU A 1 76 ? 8.239 -10.183 -24.181 1.00 91.62 76 GLU A CA 1
ATOM 634 C C . GLU A 1 76 ? 8.777 -11.618 -24.287 1.00 91.62 76 GLU A C 1
ATOM 636 O O . GLU A 1 76 ? 9.935 -11.831 -24.648 1.00 91.62 76 GLU A O 1
ATOM 641 N N . VAL A 1 77 ? 7.943 -12.619 -23.990 1.00 93.06 77 VAL A N 1
ATOM 642 C CA . VAL A 1 77 ? 8.329 -14.030 -24.019 1.00 93.06 77 VAL A CA 1
ATOM 643 C C . VAL A 1 77 ? 8.044 -14.622 -25.401 1.00 93.06 77 VAL A C 1
ATOM 645 O O . VAL A 1 77 ? 6.895 -14.762 -25.820 1.00 93.06 77 VAL A O 1
ATOM 648 N N . GLU A 1 78 ? 9.102 -15.017 -26.111 1.00 92.50 78 GLU A N 1
ATOM 649 C CA . GLU A 1 78 ? 8.977 -15.682 -27.412 1.00 92.50 78 GLU A CA 1
ATOM 650 C C . GLU A 1 78 ? 8.164 -16.982 -27.293 1.00 92.50 78 GLU A C 1
ATOM 652 O O . GLU A 1 78 ? 8.382 -17.785 -26.387 1.00 92.50 78 GLU A O 1
ATOM 657 N N . ASP A 1 79 ? 7.228 -17.198 -28.223 1.00 92.81 79 ASP A N 1
ATOM 658 C CA . ASP A 1 79 ? 6.377 -18.393 -28.283 1.00 92.81 79 ASP A CA 1
ATOM 659 C C . ASP A 1 79 ? 5.524 -18.666 -27.021 1.00 92.81 79 ASP A C 1
ATOM 661 O O . ASP A 1 79 ? 5.049 -19.790 -26.832 1.00 92.81 79 ASP A O 1
ATOM 665 N N . TYR A 1 80 ? 5.249 -17.641 -26.199 1.00 93.31 80 TYR A N 1
ATOM 666 C CA . TYR A 1 80 ? 4.450 -17.745 -24.967 1.00 93.31 80 TYR A CA 1
ATOM 667 C C . TYR A 1 80 ? 3.131 -18.516 -25.146 1.00 93.31 80 TYR A C 1
ATOM 669 O O . TYR A 1 80 ? 2.789 -19.384 -24.342 1.00 93.31 80 TYR A O 1
ATOM 677 N N . ASP A 1 81 ? 2.405 -18.270 -26.239 1.00 94.31 81 ASP A N 1
ATOM 678 C CA . ASP A 1 81 ? 1.109 -18.909 -26.511 1.00 94.31 81 ASP A CA 1
ATOM 679 C C . ASP A 1 81 ? 1.191 -20.425 -26.746 1.00 94.31 81 ASP A C 1
ATOM 681 O O . ASP A 1 81 ? 0.186 -21.126 -26.615 1.00 94.31 81 ASP A O 1
ATOM 685 N N . LYS A 1 82 ? 2.375 -20.946 -27.092 1.00 95.50 82 LYS A N 1
ATOM 686 C CA . LYS A 1 82 ? 2.607 -22.377 -27.342 1.00 95.50 82 LYS A CA 1
ATOM 687 C C . LYS A 1 82 ? 3.010 -23.143 -26.079 1.00 95.50 82 LYS A C 1
ATOM 689 O O . LYS A 1 82 ? 3.025 -24.373 -26.108 1.00 95.50 82 LYS A O 1
ATOM 694 N N . MET A 1 83 ? 3.348 -22.434 -25.003 1.00 95.88 83 MET A N 1
ATOM 695 C CA . MET A 1 83 ? 3.787 -23.004 -23.731 1.00 95.88 83 MET A CA 1
ATOM 696 C C . MET A 1 83 ? 2.602 -23.503 -22.895 1.00 95.88 83 MET A C 1
ATOM 698 O O . MET A 1 83 ? 1.500 -22.949 -22.948 1.00 95.88 83 MET A O 1
ATOM 702 N N . ASN A 1 84 ? 2.829 -24.531 -22.078 1.00 96.31 84 ASN A N 1
ATOM 703 C CA . ASN A 1 84 ? 1.887 -24.907 -21.020 1.00 96.31 84 ASN A CA 1
ATOM 704 C C . ASN A 1 84 ? 1.999 -23.966 -19.803 1.00 96.31 84 ASN A C 1
ATOM 706 O O . ASN A 1 84 ? 2.958 -23.210 -19.684 1.00 96.31 84 ASN A O 1
ATOM 710 N N . ASP A 1 85 ? 1.047 -24.026 -18.869 1.00 94.06 85 ASP A N 1
ATOM 711 C CA . ASP A 1 85 ? 0.977 -23.077 -17.742 1.00 94.06 85 ASP A CA 1
ATOM 712 C C . ASP A 1 85 ? 2.241 -23.055 -16.867 1.00 94.06 85 ASP A C 1
ATOM 714 O O . ASP A 1 85 ? 2.664 -21.997 -16.410 1.00 94.06 85 ASP A O 1
ATOM 718 N N . ARG A 1 86 ? 2.894 -24.206 -16.671 1.00 93.94 86 ARG A N 1
ATOM 719 C CA . ARG A 1 86 ? 4.134 -24.288 -15.885 1.00 93.94 86 ARG A CA 1
ATOM 720 C C . ARG A 1 86 ? 5.318 -23.660 -16.620 1.00 93.94 86 ARG A C 1
ATOM 722 O O . ARG A 1 86 ? 6.173 -23.035 -15.994 1.00 93.94 86 ARG A O 1
ATOM 729 N N . GLU A 1 87 ? 5.389 -23.866 -17.931 1.00 95.38 87 GLU A 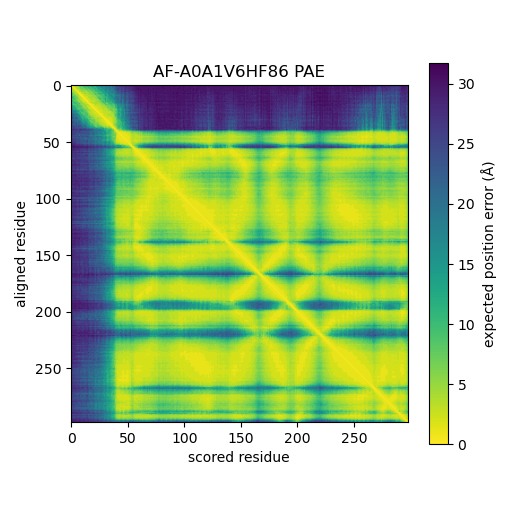N 1
ATOM 730 C CA . GLU A 1 87 ? 6.394 -23.239 -18.791 1.00 95.38 87 GLU A CA 1
ATOM 731 C C . GLU A 1 87 ? 6.197 -21.722 -18.836 1.00 95.38 87 GLU A C 1
ATOM 733 O O . GLU A 1 87 ? 7.175 -20.995 -18.691 1.00 95.38 87 GLU A O 1
ATOM 738 N N . LYS A 1 88 ? 4.944 -21.255 -18.939 1.00 94.75 88 LYS A N 1
ATOM 739 C CA . LYS A 1 88 ? 4.583 -19.831 -18.891 1.00 94.75 88 LYS A CA 1
ATOM 740 C C . LYS A 1 88 ? 5.037 -19.174 -17.595 1.00 94.75 88 LYS A C 1
ATOM 742 O O . LYS A 1 88 ? 5.757 -18.185 -17.649 1.00 94.75 88 LYS A O 1
ATOM 747 N N . ASP A 1 89 ? 4.680 -19.757 -16.454 1.00 91.50 89 ASP A N 1
ATOM 748 C CA . ASP A 1 89 ? 5.080 -19.273 -15.128 1.00 91.50 89 ASP A CA 1
ATOM 749 C C . ASP A 1 89 ? 6.611 -19.173 -14.992 1.00 91.50 89 ASP A C 1
ATOM 751 O O . ASP A 1 89 ? 7.163 -18.125 -14.653 1.00 91.50 89 ASP A O 1
ATOM 755 N N . SER A 1 90 ? 7.325 -20.234 -15.386 1.00 93.19 90 SER A N 1
ATOM 756 C CA . SER A 1 90 ? 8.792 -20.261 -15.326 1.00 93.19 90 SER A CA 1
ATOM 757 C C . SER A 1 90 ? 9.437 -19.232 -16.264 1.00 93.19 90 SER A C 1
ATOM 759 O O . SER A 1 90 ? 10.413 -18.579 -15.889 1.00 93.19 90 SER A O 1
ATOM 761 N N . ALA A 1 91 ? 8.910 -19.082 -17.482 1.00 95.06 91 ALA A N 1
ATOM 762 C CA . ALA A 1 91 ? 9.421 -18.138 -18.469 1.00 95.06 91 ALA A CA 1
ATOM 763 C C . ALA A 1 91 ? 9.178 -16.683 -18.042 1.00 95.06 91 ALA A C 1
ATOM 765 O O . ALA A 1 91 ? 10.081 -15.857 -18.164 1.00 95.06 91 ALA A O 1
ATOM 766 N N . LEU A 1 92 ? 8.000 -16.380 -17.493 1.00 95.69 92 LEU A N 1
ATOM 767 C CA . LEU A 1 92 ? 7.657 -15.064 -16.954 1.00 95.69 92 LEU A CA 1
ATOM 768 C C . LEU A 1 92 ? 8.558 -14.674 -15.784 1.00 95.69 92 LEU A C 1
ATOM 770 O O . LEU A 1 92 ? 9.073 -13.555 -15.751 1.00 95.69 92 LEU A O 1
ATOM 774 N N . TYR A 1 93 ? 8.801 -15.600 -14.855 1.00 94.00 93 TYR A N 1
ATOM 775 C CA . TYR A 1 93 ? 9.700 -15.359 -13.732 1.00 94.00 93 TYR A CA 1
ATOM 776 C C . TYR A 1 93 ? 11.146 -15.134 -14.194 1.00 94.00 93 TYR A C 1
ATOM 778 O O . TYR A 1 93 ? 11.799 -14.187 -13.754 1.00 94.00 93 TYR A O 1
ATOM 786 N N . TYR A 1 94 ? 11.648 -15.950 -15.127 1.00 93.31 94 TYR A N 1
ATOM 787 C CA . TYR A 1 94 ? 13.016 -15.818 -15.639 1.00 93.31 94 TYR A CA 1
ATOM 788 C C . TYR A 1 94 ? 13.238 -14.505 -16.409 1.00 93.31 94 TYR A C 1
ATOM 790 O O . TYR A 1 94 ? 14.282 -13.860 -16.254 1.00 93.31 94 TYR A O 1
ATOM 798 N N . ASN A 1 95 ? 12.243 -14.097 -17.201 1.00 94.12 95 ASN A N 1
ATOM 799 C CA . ASN A 1 95 ? 12.265 -12.850 -17.965 1.00 94.12 95 ASN A CA 1
ATOM 800 C C . ASN A 1 95 ? 11.915 -11.611 -17.129 1.00 94.12 95 ASN A C 1
ATOM 802 O O . ASN A 1 95 ? 12.041 -10.501 -17.632 1.00 94.12 95 ASN A O 1
ATOM 806 N N . SER A 1 96 ? 11.529 -11.767 -15.857 1.00 95.62 96 SER A N 1
ATOM 807 C CA . SER A 1 96 ? 11.309 -10.621 -14.969 1.00 95.62 96 SER A CA 1
ATOM 808 C C . SER A 1 96 ? 12.572 -9.768 -14.833 1.00 95.62 96 SER A C 1
ATOM 810 O O . SER A 1 96 ? 13.703 -10.277 -14.799 1.00 95.62 96 SER A O 1
ATOM 812 N N . THR A 1 97 ? 12.380 -8.457 -14.756 1.00 94.00 97 THR A N 1
ATOM 813 C CA . THR A 1 97 ? 13.459 -7.489 -14.546 1.00 94.00 97 THR A CA 1
ATOM 814 C C . THR A 1 97 ? 13.815 -7.428 -13.069 1.00 94.00 97 THR A C 1
ATOM 816 O O . THR A 1 97 ? 14.997 -7.404 -12.730 1.00 94.00 97 THR A O 1
ATOM 819 N N . PHE A 1 98 ? 12.806 -7.473 -12.191 1.00 94.88 98 PHE A N 1
ATOM 820 C CA . PHE A 1 98 ? 12.992 -7.273 -10.755 1.00 94.88 98 PHE A CA 1
ATOM 821 C C . PHE A 1 98 ? 12.586 -8.486 -9.918 1.00 94.88 98 PHE A C 1
ATOM 823 O O . PHE A 1 98 ? 13.265 -8.797 -8.941 1.00 94.88 98 PHE A O 1
ATOM 830 N N . LEU A 1 99 ? 11.502 -9.190 -10.274 1.00 95.75 99 LEU A N 1
ATOM 831 C CA . LEU A 1 99 ? 10.885 -10.201 -9.394 1.00 95.75 99 LEU A CA 1
ATOM 832 C C . LEU A 1 99 ? 11.846 -11.328 -8.976 1.00 95.75 99 LEU A C 1
ATOM 834 O O . LEU A 1 99 ? 11.772 -11.827 -7.846 1.00 95.75 99 LEU A O 1
ATOM 838 N N . LYS A 1 100 ? 12.766 -11.714 -9.866 1.00 94.62 100 LYS A N 1
ATOM 839 C CA . LYS A 1 100 ? 13.800 -12.725 -9.597 1.00 94.62 100 LYS A CA 1
ATOM 840 C C . LYS A 1 100 ? 14.883 -12.285 -8.607 1.00 94.62 100 LYS A C 1
ATOM 842 O O . LYS A 1 100 ? 15.484 -13.137 -7.964 1.00 94.62 100 LYS A O 1
ATOM 847 N N . GLU A 1 101 ? 15.106 -10.980 -8.469 1.00 95.56 101 GLU A N 1
ATOM 848 C CA . GLU A 1 101 ? 16.125 -10.394 -7.587 1.00 95.56 101 GLU A CA 1
ATOM 849 C C . GLU A 1 101 ? 15.566 -10.039 -6.197 1.00 95.56 101 GLU A C 1
ATOM 851 O O . GLU A 1 101 ? 16.318 -9.740 -5.268 1.00 95.56 101 GLU A O 1
ATOM 856 N N . VAL A 1 102 ? 14.238 -10.049 -6.044 1.00 96.44 102 VAL A N 1
ATOM 857 C CA . VAL A 1 102 ? 13.562 -9.771 -4.773 1.00 96.44 102 VAL A CA 1
ATOM 858 C C . VAL A 1 102 ? 13.594 -11.008 -3.875 1.00 96.44 102 VAL A C 1
ATOM 860 O O . VAL A 1 102 ? 13.118 -12.075 -4.259 1.00 96.44 102 VAL A O 1
ATOM 863 N N . ASP A 1 103 ? 14.095 -10.845 -2.654 1.00 96.75 103 ASP A N 1
ATOM 864 C CA . ASP A 1 103 ? 14.079 -11.854 -1.597 1.00 96.75 103 ASP A CA 1
ATOM 865 C C . ASP A 1 103 ? 12.796 -11.728 -0.761 1.00 96.75 103 ASP A C 1
ATOM 867 O O . ASP A 1 103 ? 12.492 -10.660 -0.214 1.00 96.75 103 ASP A O 1
ATOM 871 N N . ASP A 1 104 ? 12.030 -12.817 -0.687 1.00 96.06 104 ASP A N 1
ATOM 872 C CA . ASP A 1 104 ? 10.704 -12.814 -0.067 1.00 96.06 104 ASP A CA 1
ATOM 873 C C . ASP A 1 104 ? 10.775 -12.582 1.444 1.00 96.06 104 ASP A C 1
ATOM 875 O O . ASP A 1 104 ? 10.031 -11.759 1.983 1.00 96.06 104 ASP A O 1
ATOM 879 N N . ASP A 1 105 ? 11.695 -13.269 2.124 1.00 96.44 105 ASP A N 1
ATOM 880 C CA . ASP A 1 105 ? 11.860 -13.179 3.574 1.00 96.44 105 ASP A CA 1
ATOM 881 C C . ASP A 1 105 ? 12.275 -11.763 3.980 1.00 96.44 105 ASP A C 1
ATOM 883 O O . ASP A 1 105 ? 11.747 -11.194 4.943 1.00 96.44 105 ASP A O 1
ATOM 887 N N . PHE A 1 106 ? 13.189 -11.157 3.221 1.00 97.00 106 PHE A N 1
ATOM 888 C CA . PHE A 1 106 ? 13.633 -9.791 3.446 1.00 97.00 106 PHE A CA 1
ATOM 889 C C . PHE A 1 106 ? 12.510 -8.778 3.197 1.00 97.00 106 PHE A C 1
ATOM 891 O O . PHE A 1 106 ? 12.318 -7.876 4.021 1.00 97.00 106 PHE A O 1
ATOM 898 N N . LEU A 1 107 ? 11.726 -8.938 2.123 1.00 97.50 107 LEU A N 1
ATOM 899 C CA . LEU A 1 107 ? 10.580 -8.071 1.832 1.00 97.50 107 LEU A CA 1
ATOM 900 C C . LEU A 1 107 ? 9.520 -8.172 2.940 1.00 97.50 107 LEU A C 1
ATOM 902 O O . LEU A 1 107 ? 9.122 -7.148 3.506 1.00 97.50 107 LEU A O 1
ATOM 906 N N . ILE A 1 108 ? 9.120 -9.390 3.325 1.00 97.31 108 ILE A N 1
ATOM 907 C CA . ILE A 1 108 ? 8.145 -9.635 4.402 1.00 97.31 108 ILE A CA 1
ATOM 908 C C . ILE A 1 108 ? 8.650 -9.058 5.727 1.00 97.31 108 ILE A C 1
ATOM 910 O O . ILE A 1 108 ? 7.899 -8.376 6.432 1.00 97.31 108 ILE A O 1
ATOM 914 N N . ALA A 1 109 ? 9.921 -9.276 6.079 1.00 96.88 109 ALA A N 1
ATOM 915 C CA . ALA A 1 109 ? 10.509 -8.738 7.303 1.00 96.88 109 ALA A CA 1
ATOM 916 C C . ALA A 1 109 ? 10.514 -7.202 7.304 1.00 96.88 109 ALA A C 1
ATOM 918 O O . ALA A 1 109 ? 10.198 -6.574 8.323 1.00 96.88 109 ALA A O 1
ATOM 919 N N . ARG A 1 110 ? 10.825 -6.584 6.159 1.00 97.75 110 ARG A N 1
ATOM 920 C CA . ARG A 1 110 ? 10.830 -5.127 5.997 1.00 97.75 110 ARG A CA 1
ATOM 921 C C . ARG A 1 110 ? 9.428 -4.538 6.130 1.00 97.75 110 ARG A C 1
ATOM 923 O O . ARG A 1 110 ? 9.254 -3.541 6.840 1.00 97.75 110 ARG A O 1
ATOM 930 N N . PHE A 1 111 ? 8.434 -5.175 5.518 1.00 98.19 111 PHE A N 1
ATOM 931 C CA . PHE A 1 111 ? 7.030 -4.799 5.654 1.00 98.19 111 PHE A CA 1
ATOM 932 C C . PHE A 1 111 ? 6.545 -4.955 7.099 1.00 98.19 111 PHE A C 1
ATOM 934 O O . PHE A 1 111 ? 5.992 -4.025 7.675 1.00 98.19 111 PHE A O 1
ATOM 941 N N . LYS A 1 112 ? 6.809 -6.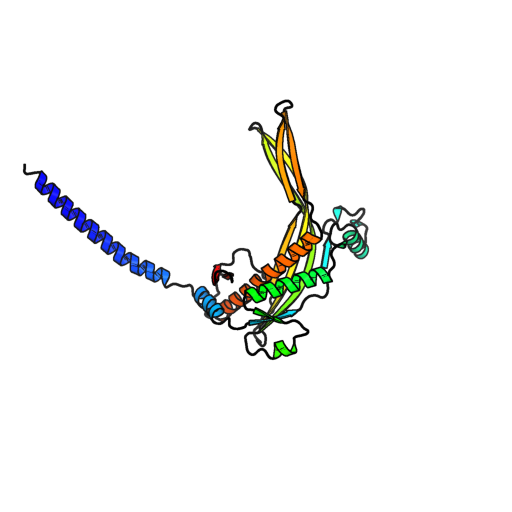104 7.734 1.00 97.81 112 LYS A N 1
ATOM 942 C CA . LYS A 1 112 ? 6.428 -6.375 9.129 1.00 97.81 112 LYS A CA 1
ATOM 943 C C . LYS A 1 112 ? 6.998 -5.318 10.073 1.00 97.81 112 LYS A C 1
ATOM 945 O O . LYS A 1 112 ? 6.269 -4.755 10.883 1.00 97.81 112 LYS A O 1
ATOM 950 N N . SER A 1 113 ? 8.293 -5.027 9.956 1.00 97.94 113 SER A N 1
ATOM 951 C CA . SER A 1 113 ? 8.984 -4.074 10.831 1.00 97.94 113 SER A CA 1
ATOM 952 C C . SER A 1 113 ? 8.443 -2.646 10.688 1.00 97.94 113 SER A C 1
ATOM 954 O O . SER A 1 113 ? 8.224 -1.953 11.689 1.00 97.94 113 SER A O 1
ATOM 956 N N . SER A 1 114 ? 8.186 -2.210 9.453 1.00 98.31 114 SER A N 1
ATOM 957 C CA . SER A 1 114 ? 7.612 -0.889 9.173 1.00 98.31 114 SER A CA 1
ATOM 958 C C . SER A 1 114 ? 6.148 -0.794 9.598 1.00 98.31 114 SER A C 1
ATOM 960 O O . SER A 1 114 ? 5.771 0.187 10.234 1.00 98.31 114 SER A O 1
ATOM 962 N N . LEU A 1 115 ? 5.350 -1.840 9.376 1.00 98.50 115 LEU A N 1
ATOM 963 C CA . LEU A 1 115 ? 3.977 -1.940 9.867 1.00 98.50 115 LEU A CA 1
ATOM 964 C C . LEU A 1 115 ? 3.909 -1.860 11.395 1.00 98.50 115 LEU A C 1
ATOM 966 O O . LEU A 1 115 ? 3.141 -1.069 11.939 1.00 98.50 115 LEU A O 1
ATOM 970 N N . GLN A 1 116 ? 4.745 -2.623 12.105 1.00 97.94 116 GLN A N 1
ATOM 971 C CA . GLN A 1 116 ? 4.837 -2.565 13.568 1.00 97.94 116 GLN A CA 1
ATOM 972 C C . GLN A 1 116 ? 5.201 -1.157 14.049 1.00 97.94 116 GLN A C 1
ATOM 974 O O . GLN A 1 116 ? 4.560 -0.623 14.956 1.00 97.94 116 GLN A O 1
ATOM 979 N N . SER A 1 117 ? 6.198 -0.539 13.413 1.00 97.50 117 SER A N 1
ATOM 980 C CA . SER A 1 117 ? 6.628 0.829 13.717 1.00 97.50 117 SER A CA 1
ATOM 981 C C . SER A 1 117 ? 5.517 1.845 13.463 1.00 97.50 117 SER A C 1
ATOM 983 O O . SER A 1 117 ? 5.284 2.722 14.294 1.00 97.50 117 SER A O 1
ATOM 985 N N . GLY A 1 118 ? 4.788 1.697 12.356 1.00 97.25 118 GLY A N 1
ATOM 986 C CA . GLY A 1 118 ? 3.618 2.497 12.022 1.00 97.25 118 GLY A CA 1
ATOM 987 C C . GLY A 1 118 ? 2.522 2.363 13.075 1.00 97.25 118 GLY A C 1
ATOM 988 O O . GLY A 1 118 ? 2.070 3.372 13.603 1.00 97.25 118 GLY A O 1
ATOM 989 N N . LEU A 1 119 ? 2.149 1.140 13.462 1.00 96.44 119 LEU A N 1
ATOM 990 C CA . LEU A 1 119 ? 1.096 0.883 14.454 1.00 96.44 119 LEU A CA 1
ATOM 991 C C . LEU A 1 119 ? 1.425 1.518 15.811 1.00 96.44 119 LEU A C 1
ATOM 993 O O . LEU A 1 119 ? 0.554 2.120 16.444 1.00 96.44 119 LEU A O 1
ATOM 997 N N . MET A 1 120 ? 2.695 1.479 16.221 1.00 95.12 120 MET A N 1
ATOM 998 C CA . MET A 1 120 ? 3.144 2.146 17.445 1.00 95.12 120 MET A CA 1
ATOM 999 C C . MET A 1 120 ? 2.938 3.670 17.402 1.00 95.12 120 MET A C 1
ATOM 1001 O O . MET A 1 120 ? 2.581 4.250 18.429 1.00 95.12 120 MET A O 1
ATOM 1005 N N . LYS A 1 121 ? 3.061 4.328 16.234 1.00 94.12 121 LYS A N 1
ATOM 1006 C CA . LYS A 1 121 ? 2.750 5.771 16.075 1.00 94.12 121 LYS A CA 1
ATOM 1007 C C . LYS A 1 121 ? 1.275 6.079 16.376 1.00 94.12 121 LYS A C 1
ATOM 1009 O O . LYS A 1 121 ? 0.957 7.179 16.820 1.00 94.12 121 LYS A O 1
ATOM 1014 N N . TYR A 1 122 ? 0.389 5.100 16.199 1.00 93.00 122 TYR A N 1
ATOM 1015 C CA . TYR A 1 122 ? -1.042 5.186 16.504 1.00 93.00 122 TYR A CA 1
ATOM 1016 C C . TYR A 1 122 ? -1.408 4.707 17.922 1.00 93.00 122 TYR A C 1
ATOM 1018 O O . TYR A 1 122 ? -2.591 4.559 18.235 1.00 93.00 122 TYR A O 1
ATOM 1026 N N . ASN A 1 123 ? -0.417 4.480 18.795 1.00 91.75 123 ASN A N 1
ATOM 1027 C CA . ASN A 1 123 ? -0.599 3.908 20.137 1.00 91.75 123 ASN A CA 1
ATOM 1028 C C . ASN A 1 123 ? -1.228 2.499 20.124 1.00 91.75 123 ASN A C 1
ATOM 1030 O O . ASN A 1 123 ? -1.900 2.092 21.076 1.00 91.75 123 ASN A O 1
ATOM 1034 N N . ILE A 1 124 ? -1.017 1.753 19.036 1.00 93.62 124 ILE A N 1
ATOM 1035 C CA . ILE A 1 124 ? -1.365 0.338 18.937 1.00 93.62 124 ILE A CA 1
ATOM 1036 C C . ILE A 1 124 ? -0.127 -0.474 19.302 1.00 93.62 124 ILE A C 1
ATOM 1038 O O . ILE A 1 124 ? 0.954 -0.245 18.763 1.00 93.62 124 ILE A O 1
ATOM 1042 N N . LYS A 1 125 ? -0.288 -1.446 20.200 1.00 94.12 125 LYS A N 1
ATOM 1043 C CA . LYS A 1 125 ? 0.767 -2.391 20.565 1.00 94.12 125 LYS A CA 1
ATOM 1044 C C . LYS A 1 125 ? 0.711 -3.603 19.625 1.00 94.12 125 LYS A C 1
ATOM 1046 O O . LYS A 1 125 ? -0.246 -4.376 19.721 1.00 94.12 125 LYS A O 1
ATOM 1051 N N . PRO A 1 126 ? 1.690 -3.784 18.720 1.00 95.38 126 PRO A N 1
ATOM 1052 C CA . PRO A 1 126 ? 1.734 -4.961 17.871 1.00 95.38 126 PRO A CA 1
ATOM 1053 C C . PRO A 1 126 ? 2.282 -6.168 18.641 1.00 95.38 126 PRO A C 1
ATOM 1055 O O . PRO A 1 126 ? 3.232 -6.055 19.415 1.00 95.38 126 PRO A O 1
ATOM 1058 N N . PHE A 1 127 ? 1.701 -7.326 18.374 1.00 96.00 127 PHE A N 1
ATOM 1059 C CA . PHE A 1 127 ? 2.123 -8.641 18.823 1.00 96.00 127 PHE A CA 1
ATOM 1060 C C . PHE A 1 127 ? 2.341 -9.524 17.599 1.00 96.00 127 PHE A C 1
ATOM 1062 O O . PHE A 1 127 ? 1.778 -9.289 16.531 1.00 96.00 127 PHE A O 1
ATOM 1069 N N . THR A 1 128 ? 3.178 -10.530 17.761 1.00 94.12 128 THR A N 1
ATOM 1070 C CA . THR A 1 128 ? 3.515 -11.531 16.754 1.00 94.12 128 THR A CA 1
ATOM 1071 C C . THR A 1 128 ? 3.197 -12.903 17.324 1.00 94.12 128 THR A C 1
ATOM 1073 O O . THR A 1 128 ? 2.919 -13.031 18.517 1.00 94.12 128 THR A O 1
ATOM 1076 N N . GLU A 1 129 ? 3.219 -13.929 16.482 1.00 91.00 129 GLU A N 1
ATOM 1077 C CA . GLU A 1 129 ? 2.830 -15.291 16.868 1.00 91.00 129 GLU A CA 1
ATOM 1078 C C . GLU A 1 129 ? 3.619 -15.840 18.064 1.00 91.00 129 GLU A C 1
ATOM 1080 O O . GLU A 1 129 ? 3.053 -16.508 18.927 1.00 91.00 129 GLU A O 1
ATOM 1085 N N . ASP A 1 130 ? 4.901 -15.494 18.181 1.00 93.50 130 ASP A N 1
ATOM 1086 C CA . ASP A 1 130 ? 5.757 -15.851 19.316 1.00 93.50 130 ASP A CA 1
ATOM 1087 C C . ASP A 1 130 ? 5.339 -15.179 20.637 1.00 93.50 130 ASP A C 1
ATOM 1089 O O . ASP A 1 130 ? 5.638 -15.698 21.710 1.00 93.50 130 ASP A O 1
ATOM 1093 N N . MET A 1 131 ? 4.582 -14.080 20.573 1.00 94.00 131 MET A N 1
ATOM 1094 C CA . MET A 1 131 ? 4.024 -13.362 21.724 1.00 94.00 131 MET A CA 1
ATOM 1095 C C . MET A 1 131 ? 2.536 -13.681 21.956 1.00 94.00 131 MET A C 1
ATOM 1097 O O . MET A 1 131 ? 1.821 -12.895 22.580 1.00 94.00 131 MET A O 1
ATOM 1101 N N . LEU A 1 132 ? 2.032 -14.816 21.451 1.00 91.94 132 LEU A N 1
ATOM 1102 C CA . LEU A 1 132 ? 0.617 -15.185 21.577 1.00 91.94 132 LEU A CA 1
ATOM 1103 C C . LEU A 1 132 ? 0.145 -15.244 23.035 1.00 91.94 132 LEU A C 1
ATOM 1105 O O . LEU A 1 132 ? -0.944 -14.762 23.330 1.00 91.94 132 LEU A O 1
ATOM 1109 N N . LEU A 1 133 ? 0.943 -15.809 23.945 1.00 92.06 133 LEU A N 1
ATOM 1110 C CA . LEU A 1 133 ? 0.567 -15.901 25.361 1.00 92.06 133 LEU A CA 1
ATOM 1111 C C . LEU A 1 133 ? 0.392 -14.506 25.977 1.00 92.06 133 LEU A C 1
ATOM 1113 O O . LEU A 1 133 ? -0.665 -14.222 26.535 1.00 92.06 133 LEU A O 1
ATOM 1117 N N . ASP A 1 134 ? 1.356 -13.610 25.757 1.00 91.81 134 ASP A N 1
ATOM 1118 C CA . ASP A 1 134 ? 1.285 -12.217 26.215 1.00 91.81 134 ASP A CA 1
ATOM 1119 C C . ASP A 1 134 ? 0.096 -11.466 25.593 1.00 91.81 134 ASP A C 1
ATOM 1121 O O . ASP A 1 134 ? -0.523 -10.617 26.236 1.00 91.81 134 ASP A O 1
ATOM 1125 N N . PHE A 1 135 ? -0.237 -11.766 24.333 1.00 92.56 135 PHE A N 1
ATOM 1126 C CA . PHE A 1 135 ? -1.395 -11.189 23.653 1.00 92.56 135 PHE A CA 1
ATOM 1127 C C . PHE A 1 135 ? -2.720 -11.665 24.259 1.00 92.56 135 PHE A C 1
ATOM 1129 O O . PHE A 1 135 ? -3.643 -10.868 24.406 1.00 92.56 135 PHE A O 1
ATOM 1136 N N . MET A 1 136 ? -2.825 -12.939 24.643 1.00 88.62 136 MET A N 1
ATOM 1137 C CA . MET A 1 136 ? -4.036 -13.492 25.262 1.00 88.62 136 MET A CA 1
ATOM 1138 C C . MET A 1 136 ? -4.296 -12.934 26.669 1.00 88.62 136 MET A C 1
ATOM 1140 O O . MET A 1 136 ? -5.438 -12.941 27.126 1.00 88.62 136 MET A O 1
ATOM 1144 N N . GLU A 1 137 ? -3.266 -12.419 27.343 1.00 89.56 137 GLU A N 1
ATOM 1145 C CA . GLU A 1 137 ? -3.373 -11.760 28.652 1.00 89.56 137 GLU A CA 1
ATOM 1146 C C . GLU A 1 137 ? -3.802 -10.282 28.565 1.00 89.56 137 GLU A C 1
ATOM 1148 O O . GLU A 1 137 ? -4.024 -9.623 29.586 1.00 89.56 137 GLU A O 1
ATOM 1153 N N . VAL A 1 138 ? -3.951 -9.734 27.355 1.00 87.31 138 VAL A N 1
ATOM 1154 C CA . VAL A 1 138 ? -4.388 -8.352 27.148 1.00 87.31 138 VAL A CA 1
ATOM 1155 C C . VAL A 1 138 ? -5.828 -8.152 27.640 1.00 87.31 138 VAL A C 1
ATOM 1157 O O . VAL A 1 138 ? -6.785 -8.670 27.074 1.00 87.31 138 VAL A O 1
ATOM 1160 N N . GLY A 1 139 ? -5.996 -7.317 28.671 1.00 79.50 139 GLY A N 1
ATOM 1161 C CA . GLY A 1 139 ? -7.304 -6.952 29.240 1.00 79.50 139 GLY A CA 1
ATOM 1162 C C . GLY A 1 139 ? -8.026 -5.784 28.551 1.00 79.50 139 GLY A C 1
ATOM 1163 O O . GLY A 1 139 ? -8.991 -5.256 29.100 1.00 79.50 139 GLY A O 1
ATOM 1164 N N . TYR A 1 140 ? -7.542 -5.330 27.394 1.00 82.69 140 TYR A N 1
ATOM 1165 C CA . TYR A 1 140 ? -8.077 -4.188 26.643 1.00 82.69 140 TYR A CA 1
ATOM 1166 C C . TYR A 1 140 ? -8.441 -4.583 25.204 1.00 82.69 140 TYR A C 1
ATOM 1168 O O . TYR A 1 140 ? -8.454 -5.761 24.855 1.00 82.69 140 TYR A O 1
ATOM 1176 N N . ARG A 1 141 ? -8.796 -3.607 24.357 1.00 87.81 141 ARG A N 1
ATOM 1177 C CA . ARG A 1 141 ? -9.231 -3.865 22.975 1.00 87.81 141 ARG A CA 1
ATOM 1178 C C . ARG A 1 141 ? -8.141 -4.603 22.199 1.00 87.81 141 ARG A C 1
ATOM 1180 O O . ARG A 1 141 ? -7.035 -4.086 22.058 1.00 87.81 141 ARG A O 1
ATOM 1187 N N . ALA A 1 142 ? -8.477 -5.768 21.664 1.00 91.50 142 ALA A N 1
ATOM 1188 C CA . ALA A 1 142 ? -7.557 -6.611 20.921 1.00 91.50 142 ALA A CA 1
ATOM 1189 C C . ALA A 1 142 ? -8.137 -6.951 19.547 1.00 91.50 142 ALA A C 1
ATOM 1191 O O . ALA A 1 142 ? -9.332 -7.218 19.416 1.00 91.50 142 ALA A O 1
ATOM 1192 N N . TYR A 1 143 ? -7.280 -6.954 18.534 1.00 92.88 143 TYR A N 1
ATOM 1193 C CA . TYR A 1 143 ? -7.619 -7.305 17.160 1.00 92.88 143 TYR A CA 1
ATOM 1194 C C . TYR A 1 143 ? -6.622 -8.324 16.627 1.00 92.88 143 TYR A C 1
ATOM 1196 O O . TYR A 1 143 ? -5.445 -8.311 16.983 1.00 92.88 143 TYR A O 1
ATOM 1204 N N . LYS A 1 144 ? -7.092 -9.181 15.732 1.00 93.38 144 LYS A N 1
ATOM 1205 C CA . LYS A 1 144 ? -6.256 -9.995 14.861 1.00 93.38 144 LYS A CA 1
ATOM 1206 C C . LYS A 1 144 ? -6.208 -9.315 13.499 1.00 93.38 144 LYS A C 1
ATOM 1208 O O . LYS A 1 144 ? -7.257 -9.030 12.925 1.00 93.38 144 LYS A O 1
ATOM 1213 N N . VAL A 1 145 ? -5.006 -9.052 13.008 1.00 95.44 145 VAL A N 1
ATOM 1214 C CA . VAL A 1 145 ? -4.752 -8.525 11.668 1.00 95.44 145 VAL A CA 1
ATOM 1215 C C . VAL A 1 145 ? -3.949 -9.577 10.922 1.00 95.44 145 VAL A C 1
ATOM 1217 O O . VAL A 1 145 ? -2.801 -9.858 11.264 1.00 95.44 145 VAL A O 1
ATOM 1220 N N . VAL A 1 146 ? -4.581 -10.178 9.925 1.00 95.50 146 VAL A N 1
ATOM 1221 C CA . VAL A 1 146 ? -3.969 -11.179 9.058 1.00 95.50 146 VAL A CA 1
ATOM 1222 C C . VAL A 1 146 ? -3.640 -10.513 7.743 1.00 95.50 146 VAL A C 1
ATOM 1224 O O . VAL A 1 146 ? -4.522 -9.970 7.087 1.00 95.50 146 VAL A O 1
ATOM 1227 N N . LEU A 1 147 ? -2.377 -10.564 7.355 1.00 95.56 147 LEU A N 1
ATOM 1228 C CA . LEU A 1 147 ? -1.962 -10.248 6.005 1.00 95.56 147 LEU A CA 1
ATOM 1229 C C . LEU A 1 147 ? -2.169 -11.509 5.161 1.00 95.56 147 LEU A C 1
ATOM 1231 O O . LEU A 1 147 ? -1.318 -12.393 5.134 1.00 95.56 147 LEU A O 1
ATOM 1235 N N . ALA A 1 148 ? -3.358 -11.633 4.574 1.00 94.19 148 ALA A N 1
ATOM 1236 C CA . ALA A 1 148 ? -3.810 -12.857 3.919 1.00 94.19 148 ALA A CA 1
ATOM 1237 C C . ALA A 1 148 ? -2.995 -13.171 2.659 1.00 94.19 148 ALA A C 1
ATOM 1239 O O . ALA A 1 148 ? -2.686 -14.330 2.396 1.00 94.19 148 ALA A O 1
ATOM 1240 N N . GLN A 1 149 ? -2.638 -12.135 1.899 1.00 95.50 149 GLN A N 1
ATOM 1241 C CA . GLN A 1 149 ? -1.848 -12.264 0.684 1.00 95.50 149 GLN A CA 1
ATOM 1242 C C . GLN A 1 149 ? -1.051 -10.986 0.430 1.00 95.50 149 GLN A C 1
ATOM 1244 O O . GLN A 1 149 ? -1.517 -9.876 0.705 1.00 95.50 149 GLN A O 1
ATOM 1249 N N . VAL A 1 150 ? 0.139 -11.167 -0.132 1.00 97.62 150 VAL A N 1
ATOM 1250 C CA . VAL A 1 150 ? 0.948 -10.114 -0.740 1.00 97.62 150 VAL A CA 1
ATOM 1251 C C . VAL A 1 150 ? 1.307 -10.589 -2.140 1.00 97.62 150 VAL A C 1
ATOM 1253 O O . VAL A 1 150 ? 1.746 -11.727 -2.310 1.00 97.62 150 VAL A O 1
ATOM 1256 N N . GLU A 1 151 ? 1.116 -9.724 -3.123 1.00 98.06 151 GLU A N 1
ATOM 1257 C CA . GLU A 1 151 ? 1.519 -9.943 -4.505 1.00 98.06 151 GLU A CA 1
ATOM 1258 C C . GLU A 1 151 ? 2.390 -8.779 -4.972 1.00 98.06 151 GLU A C 1
ATOM 1260 O O . GLU A 1 151 ? 2.085 -7.618 -4.703 1.00 98.06 151 GLU A O 1
ATOM 1265 N N . LEU A 1 152 ? 3.485 -9.107 -5.646 1.00 98.19 152 LEU A N 1
ATOM 1266 C CA . LEU A 1 152 ? 4.352 -8.167 -6.329 1.00 98.19 152 LEU A CA 1
ATOM 1267 C C . LEU A 1 152 ? 4.190 -8.382 -7.832 1.00 98.19 152 LEU A C 1
ATOM 1269 O O . LEU A 1 152 ? 4.520 -9.445 -8.359 1.00 98.19 152 LEU A O 1
ATOM 1273 N N . GLU A 1 153 ? 3.666 -7.367 -8.495 1.00 98.06 153 GLU A N 1
ATOM 1274 C CA . GLU A 1 153 ? 3.358 -7.372 -9.914 1.00 98.06 153 GLU A CA 1
ATOM 1275 C C . GLU A 1 153 ? 4.355 -6.492 -10.671 1.00 98.06 153 GLU A C 1
ATOM 1277 O O . GLU A 1 153 ? 4.684 -5.393 -10.222 1.00 98.06 153 GLU A O 1
ATOM 1282 N N . GLU A 1 154 ? 4.851 -6.990 -11.800 1.00 97.50 154 GLU A N 1
ATOM 1283 C CA . GLU A 1 154 ? 5.753 -6.281 -12.707 1.00 97.50 154 GLU A CA 1
ATOM 1284 C C . GLU A 1 154 ? 5.061 -6.054 -14.053 1.00 97.50 154 GLU A C 1
ATOM 1286 O O . GLU A 1 154 ? 4.583 -7.006 -14.668 1.00 97.50 154 GLU A O 1
ATOM 1291 N N . ASP A 1 155 ? 5.036 -4.804 -14.514 1.00 96.94 155 ASP A N 1
ATOM 1292 C CA . ASP A 1 155 ? 4.379 -4.386 -15.757 1.00 96.94 155 ASP A CA 1
ATOM 1293 C C . ASP A 1 155 ? 5.106 -3.183 -16.403 1.00 96.94 155 ASP A C 1
ATOM 1295 O O . ASP A 1 155 ? 6.218 -2.821 -16.002 1.00 96.94 155 ASP A O 1
ATOM 1299 N N . ILE A 1 156 ? 4.491 -2.567 -17.414 1.00 96.44 156 ILE A N 1
ATOM 1300 C CA . ILE A 1 156 ? 4.925 -1.335 -18.073 1.00 96.44 156 ILE A CA 1
ATOM 1301 C C . ILE A 1 156 ? 3.852 -0.256 -17.921 1.00 96.44 156 ILE A C 1
ATOM 1303 O O . ILE A 1 156 ? 2.670 -0.473 -18.176 1.00 96.44 156 ILE A O 1
ATOM 1307 N N . PHE A 1 157 ? 4.283 0.954 -17.583 1.00 96.19 157 PHE A N 1
ATOM 1308 C CA . PHE A 1 157 ? 3.485 2.161 -17.684 1.00 96.19 157 PHE A CA 1
ATOM 1309 C C . PHE A 1 157 ? 3.835 2.921 -18.969 1.00 96.19 157 PHE A C 1
ATOM 1311 O O . PHE A 1 157 ? 4.962 3.389 -19.143 1.00 96.19 157 PHE A O 1
ATOM 1318 N N . GLN A 1 158 ? 2.851 3.066 -19.858 1.00 94.38 158 GLN A N 1
ATOM 1319 C CA . GLN A 1 158 ? 2.994 3.844 -21.089 1.00 94.38 158 GLN A CA 1
ATOM 1320 C C . GLN A 1 158 ? 2.903 5.339 -20.777 1.00 94.38 158 GLN A C 1
ATOM 1322 O O . GLN A 1 158 ? 1.844 5.851 -20.404 1.00 94.38 158 GLN A O 1
ATOM 1327 N N . TYR A 1 159 ? 4.019 6.044 -20.931 1.00 94.00 159 TYR A N 1
ATOM 1328 C CA . TYR A 1 159 ? 4.133 7.468 -20.655 1.00 94.00 159 TYR A CA 1
ATOM 1329 C C . TYR A 1 159 ? 4.277 8.271 -21.947 1.00 94.00 159 TYR A C 1
ATOM 1331 O O . TYR A 1 159 ? 5.235 8.101 -22.694 1.00 94.00 159 TYR A O 1
ATOM 1339 N N . HIS A 1 160 ? 3.331 9.179 -22.175 1.00 93.25 160 HIS A N 1
ATOM 1340 C CA . HIS A 1 160 ? 3.285 10.048 -23.346 1.00 93.25 160 HIS A CA 1
ATOM 1341 C C . HIS A 1 160 ? 3.642 11.481 -22.956 1.00 93.25 160 HIS A C 1
ATOM 1343 O O . HIS A 1 160 ? 3.042 12.050 -22.037 1.00 93.25 160 HIS A O 1
ATOM 1349 N N . VAL A 1 161 ? 4.584 12.083 -23.676 1.00 92.94 161 VAL A N 1
ATOM 1350 C CA . VAL A 1 161 ? 4.888 13.514 -23.571 1.00 92.94 161 VAL A CA 1
ATOM 1351 C C . VAL A 1 161 ? 4.619 14.187 -24.894 1.00 92.94 161 VAL A C 1
ATOM 1353 O O . VAL A 1 161 ? 5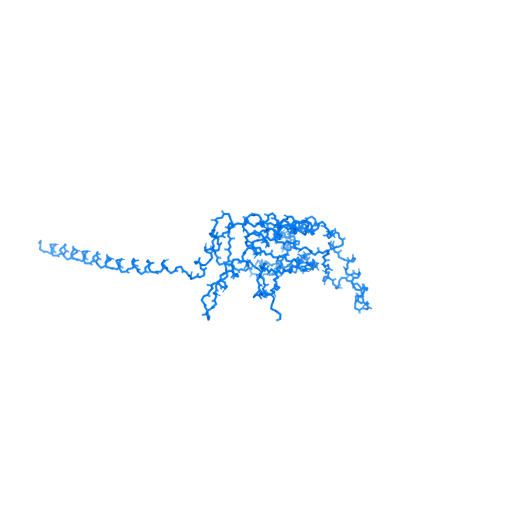.030 13.690 -25.935 1.00 92.94 161 VAL A O 1
ATOM 1356 N N . GLU A 1 162 ? 3.989 15.353 -24.843 1.00 91.81 162 GLU A N 1
ATOM 1357 C CA . GLU A 1 162 ? 3.725 16.158 -26.025 1.00 91.81 162 GLU A CA 1
ATOM 1358 C C . GLU A 1 162 ? 3.980 17.642 -25.762 1.00 91.81 162 GLU A C 1
ATOM 1360 O O . GLU A 1 162 ? 3.765 18.154 -24.661 1.00 91.81 162 GLU A O 1
ATOM 1365 N N . GLU A 1 163 ? 4.450 18.345 -26.786 1.00 90.56 163 GLU A N 1
ATOM 1366 C CA . GLU A 1 163 ? 4.624 19.791 -26.769 1.00 90.56 163 GLU A CA 1
ATOM 1367 C C . GLU A 1 163 ? 4.358 20.366 -28.162 1.00 90.56 163 GLU A C 1
ATOM 1369 O O . GLU A 1 163 ? 4.769 19.818 -29.188 1.00 90.56 163 GLU A O 1
ATOM 1374 N N . VAL A 1 164 ? 3.652 21.496 -28.207 1.00 86.44 164 VAL A N 1
ATOM 1375 C CA . VAL A 1 164 ? 3.366 22.200 -29.459 1.00 86.44 164 VAL A CA 1
ATOM 1376 C C . VAL A 1 164 ? 4.445 23.243 -29.708 1.00 86.44 164 VAL A C 1
ATOM 1378 O O . VAL A 1 164 ? 4.601 24.188 -28.937 1.00 86.44 164 VAL A O 1
ATOM 1381 N N . PHE A 1 165 ? 5.134 23.113 -30.836 1.00 79.75 165 PHE A N 1
ATOM 1382 C CA . PHE A 1 165 ? 6.041 24.128 -31.357 1.00 79.75 165 PHE A CA 1
ATOM 1383 C C . PHE A 1 165 ? 5.396 24.864 -32.535 1.00 79.75 165 PHE A C 1
ATOM 1385 O O . PHE A 1 165 ? 4.593 24.313 -33.293 1.00 79.75 165 PHE A O 1
ATOM 1392 N N . PHE A 1 166 ? 5.767 26.137 -32.701 1.00 78.50 166 PHE A N 1
ATOM 1393 C CA . PHE A 1 166 ? 5.346 26.976 -33.833 1.00 78.50 166 PHE A CA 1
ATOM 1394 C C . PHE A 1 166 ? 3.818 27.063 -34.021 1.00 78.50 166 PHE A C 1
ATOM 1396 O O . PHE A 1 166 ? 3.327 27.065 -35.150 1.00 78.50 166 PHE A O 1
ATOM 1403 N N . ASP A 1 167 ? 3.070 27.083 -32.911 1.00 76.88 167 ASP A N 1
ATOM 1404 C CA . ASP A 1 167 ? 1.601 27.196 -32.825 1.00 76.88 167 ASP A CA 1
ATOM 1405 C C . ASP A 1 167 ? 0.792 26.135 -33.602 1.00 76.88 167 ASP A C 1
ATOM 1407 O O . ASP A 1 167 ? -0.437 26.200 -33.649 1.00 76.88 167 ASP A O 1
ATOM 1411 N N . THR A 1 168 ? 1.457 25.162 -34.233 1.00 74.69 168 THR A N 1
ATOM 1412 C CA . THR A 1 168 ? 0.833 24.264 -35.217 1.00 74.69 168 THR A CA 1
ATOM 1413 C C . THR A 1 168 ? 1.430 22.862 -35.265 1.00 74.69 168 THR A C 1
ATOM 1415 O O . THR A 1 168 ? 0.749 21.951 -35.734 1.00 74.69 168 THR A O 1
ATOM 1418 N N . VAL A 1 169 ? 2.662 22.656 -34.789 1.00 79.19 169 VAL A N 1
ATOM 1419 C CA . VAL A 1 169 ? 3.347 21.364 -34.896 1.00 79.19 169 VAL A CA 1
ATOM 1420 C C . VAL A 1 169 ? 3.398 20.697 -33.530 1.00 79.19 169 VAL A C 1
ATOM 1422 O O . VAL A 1 169 ? 4.078 21.172 -32.624 1.00 79.19 169 VAL A O 1
ATOM 1425 N N . LEU A 1 170 ? 2.665 19.593 -33.394 1.00 85.44 170 LEU A N 1
ATOM 1426 C CA . LEU A 1 170 ? 2.709 18.732 -32.218 1.00 85.44 170 LEU A CA 1
ATOM 1427 C C . LEU A 1 170 ? 3.922 17.806 -32.319 1.00 85.44 170 LEU A C 1
ATOM 1429 O O . LEU A 1 170 ? 4.031 17.030 -33.270 1.00 85.44 170 LEU A O 1
ATOM 1433 N N . PHE A 1 171 ? 4.808 17.888 -31.338 1.00 88.19 171 PHE A N 1
ATOM 1434 C CA . PHE A 1 171 ? 5.872 16.920 -31.126 1.00 88.19 171 PHE A CA 1
ATOM 1435 C C . PHE A 1 171 ? 5.492 16.052 -29.942 1.00 88.19 171 PHE A C 1
ATOM 1437 O O . PHE A 1 171 ? 5.001 16.573 -28.943 1.00 88.19 171 PHE A O 1
ATOM 1444 N N . TYR A 1 172 ? 5.714 14.749 -30.059 1.00 91.25 172 TYR A N 1
ATOM 1445 C CA . TYR A 1 172 ? 5.463 13.820 -28.975 1.00 91.25 172 TYR A CA 1
ATOM 1446 C C . TYR A 1 172 ? 6.511 12.715 -28.944 1.00 91.25 172 TYR A C 1
ATOM 1448 O O . TYR A 1 172 ? 7.141 12.426 -29.960 1.00 91.25 172 TYR A O 1
ATOM 1456 N N . GLU A 1 173 ? 6.685 12.122 -27.772 1.00 91.81 173 GLU A N 1
ATOM 1457 C CA . GLU A 1 173 ? 7.490 10.924 -27.556 1.00 91.81 173 GLU A CA 1
ATOM 1458 C C . GLU A 1 173 ? 6.743 9.998 -26.597 1.00 91.81 173 GLU A C 1
ATOM 1460 O O . GLU A 1 173 ? 6.096 10.458 -25.650 1.00 91.81 173 GLU A O 1
ATOM 1465 N N . ASP A 1 174 ? 6.859 8.697 -26.845 1.00 94.00 174 ASP A N 1
ATOM 1466 C CA . ASP A 1 174 ? 6.270 7.645 -26.022 1.00 94.00 174 ASP A CA 1
ATOM 1467 C C . ASP A 1 174 ? 7.383 6.867 -25.313 1.00 94.00 174 ASP A C 1
ATOM 1469 O O . ASP A 1 174 ? 8.409 6.532 -25.911 1.00 94.00 174 ASP A O 1
ATOM 1473 N N . PHE A 1 175 ? 7.170 6.565 -24.036 1.00 94.69 175 PHE A N 1
ATOM 1474 C CA . PHE A 1 175 ? 8.088 5.801 -23.203 1.00 94.69 175 PHE A CA 1
ATOM 1475 C C . PHE A 1 175 ? 7.372 4.625 -22.556 1.00 94.69 175 PHE A C 1
ATOM 1477 O O . PHE A 1 175 ? 6.319 4.789 -21.945 1.00 94.69 175 PHE A O 1
ATOM 1484 N N . ASP A 1 176 ? 8.011 3.464 -22.615 1.00 94.75 176 ASP A N 1
ATOM 1485 C CA . ASP A 1 176 ? 7.636 2.295 -21.832 1.00 94.75 176 ASP A CA 1
ATOM 1486 C C . ASP A 1 176 ? 8.468 2.298 -20.543 1.00 94.75 176 ASP A C 1
ATOM 1488 O O . ASP A 1 176 ? 9.661 1.988 -20.550 1.00 94.75 176 ASP A O 1
ATOM 1492 N N . LEU A 1 177 ? 7.854 2.724 -19.438 1.00 96.69 177 LEU A N 1
ATOM 1493 C CA . LEU A 1 177 ? 8.492 2.784 -18.122 1.00 96.69 177 LEU A CA 1
ATOM 1494 C C . LEU A 1 177 ? 8.180 1.502 -17.357 1.00 96.69 177 LEU A C 1
ATOM 1496 O O . LEU A 1 177 ? 7.018 1.118 -17.277 1.00 96.69 177 LEU A O 1
ATOM 1500 N N . ASN A 1 178 ? 9.169 0.845 -16.751 1.00 97.31 178 ASN A N 1
ATOM 1501 C CA . ASN A 1 178 ? 8.867 -0.300 -15.897 1.00 97.31 178 ASN A CA 1
ATOM 1502 C C . ASN A 1 178 ? 8.029 0.140 -14.696 1.00 97.31 178 ASN A C 1
ATOM 1504 O O . ASN A 1 178 ? 8.284 1.194 -14.114 1.00 97.31 178 ASN A O 1
ATOM 1508 N N . LEU A 1 179 ? 7.069 -0.697 -14.315 1.00 97.81 179 LEU A N 1
ATOM 1509 C CA . LEU A 1 179 ? 6.147 -0.501 -13.206 1.00 97.81 179 LEU A CA 1
ATOM 1510 C C . LEU A 1 179 ? 6.235 -1.704 -12.262 1.00 97.81 179 LEU A C 1
ATOM 1512 O O . LEU A 1 179 ? 6.213 -2.853 -12.700 1.00 97.81 179 LEU A O 1
ATOM 1516 N N . ILE A 1 180 ? 6.308 -1.431 -10.964 1.00 98.12 180 ILE A N 1
ATOM 1517 C CA . ILE A 1 180 ? 6.157 -2.420 -9.901 1.00 98.12 180 ILE A CA 1
ATOM 1518 C C . ILE A 1 180 ? 4.964 -2.026 -9.040 1.00 98.12 180 ILE A C 1
ATOM 1520 O O . ILE A 1 180 ? 4.931 -0.920 -8.503 1.00 98.12 180 ILE A O 1
ATOM 1524 N N . SER A 1 181 ? 4.034 -2.958 -8.850 1.00 98.19 181 SER A N 1
ATOM 1525 C CA . SER A 1 181 ? 2.860 -2.795 -7.993 1.00 98.19 181 SER A CA 1
ATOM 1526 C C . SER A 1 181 ? 2.888 -3.820 -6.867 1.00 98.19 181 SER A C 1
ATOM 1528 O O . SER A 1 181 ? 3.013 -5.019 -7.100 1.00 98.19 181 SER A O 1
ATOM 1530 N N . MET A 1 182 ? 2.760 -3.366 -5.623 1.00 98.31 182 MET A N 1
ATOM 1531 C CA . MET A 1 182 ? 2.607 -4.235 -4.459 1.00 98.31 182 MET A CA 1
ATOM 1532 C C . MET A 1 182 ? 1.142 -4.248 -4.032 1.00 98.31 182 MET A C 1
ATOM 1534 O O . MET A 1 182 ? 0.623 -3.263 -3.507 1.00 98.31 182 MET A O 1
ATOM 1538 N N . ASN A 1 183 ? 0.488 -5.385 -4.229 1.00 98.25 183 ASN A N 1
ATOM 1539 C CA . ASN A 1 183 ? -0.918 -5.620 -3.935 1.00 98.25 183 ASN A CA 1
ATOM 1540 C C . ASN A 1 183 ? -1.040 -6.396 -2.620 1.00 98.25 183 ASN A C 1
ATOM 1542 O O . ASN A 1 183 ? -0.358 -7.397 -2.403 1.00 98.25 183 ASN A O 1
ATOM 1546 N N . THR A 1 184 ? -1.878 -5.916 -1.703 1.00 97.81 184 THR A N 1
ATOM 1547 C CA . THR A 1 184 ? -1.937 -6.445 -0.337 1.00 97.81 184 THR A CA 1
ATOM 1548 C C . THR A 1 184 ? -3.373 -6.656 0.130 1.00 97.81 184 THR A C 1
ATOM 1550 O O . THR A 1 184 ? -4.207 -5.751 0.049 1.00 97.81 184 THR A O 1
ATOM 1553 N N . TRP A 1 185 ? -3.641 -7.836 0.694 1.00 97.06 185 TRP A N 1
ATOM 1554 C CA . TRP A 1 185 ? -4.936 -8.211 1.259 1.00 97.06 185 TRP A CA 1
ATOM 1555 C C . TRP A 1 185 ? -4.830 -8.425 2.765 1.00 97.06 185 TRP A C 1
ATOM 1557 O O . TRP A 1 185 ? -3.991 -9.186 3.247 1.00 97.06 185 TRP A O 1
ATOM 1567 N N . PHE A 1 186 ? -5.721 -7.777 3.505 1.00 96.38 186 PHE A N 1
ATOM 1568 C CA . PHE A 1 186 ? -5.811 -7.841 4.954 1.00 96.38 186 PHE A CA 1
ATOM 1569 C C . PHE A 1 186 ? -7.155 -8.410 5.392 1.00 96.38 186 PHE A C 1
ATOM 1571 O O . PHE A 1 186 ? -8.199 -8.081 4.832 1.00 96.38 186 PHE A O 1
ATOM 1578 N N . GLU A 1 187 ? -7.138 -9.163 6.480 1.00 94.25 187 GLU A N 1
ATOM 1579 C CA . GLU A 1 187 ? -8.318 -9.482 7.272 1.00 94.25 187 GLU A CA 1
ATOM 1580 C C . GLU A 1 187 ? -8.139 -8.885 8.664 1.00 94.25 187 GLU A C 1
ATOM 1582 O O . GLU A 1 187 ? -7.133 -9.132 9.334 1.00 94.25 187 GLU A O 1
ATOM 1587 N N . ILE A 1 188 ? -9.104 -8.084 9.113 1.00 93.31 188 ILE A N 1
ATOM 1588 C CA . ILE A 1 188 ? -9.044 -7.430 10.422 1.00 93.31 188 ILE A CA 1
ATOM 1589 C C . ILE A 1 188 ? -10.274 -7.821 11.229 1.00 93.31 188 ILE A C 1
ATOM 1591 O O . ILE A 1 188 ? -11.401 -7.451 10.894 1.00 93.31 188 ILE A O 1
ATOM 1595 N N . THR A 1 189 ? -10.045 -8.541 12.325 1.00 90.56 189 THR A N 1
ATOM 1596 C CA . THR A 1 189 ? -11.101 -9.091 13.180 1.00 90.56 189 THR A CA 1
ATOM 1597 C C . THR A 1 189 ? -10.899 -8.637 14.632 1.00 90.56 189 THR A C 1
ATOM 1599 O O . THR A 1 189 ? -9.831 -8.894 15.192 1.00 90.56 189 THR A O 1
ATOM 1602 N N . PRO A 1 190 ? -11.876 -7.990 15.293 1.00 89.44 190 PRO A N 1
ATOM 1603 C CA . PRO A 1 190 ? -11.854 -7.834 16.746 1.00 89.44 190 PRO A CA 1
ATOM 1604 C C . PRO A 1 190 ? -11.858 -9.194 17.453 1.00 89.44 190 PRO A C 1
ATOM 1606 O O . PRO A 1 190 ? -12.567 -10.122 17.064 1.00 89.44 190 PRO A O 1
ATOM 1609 N N . MET A 1 191 ? -11.074 -9.310 18.520 1.00 86.19 191 MET A N 1
ATOM 1610 C CA . MET A 1 191 ? -11.058 -10.505 19.360 1.00 86.19 191 MET A CA 1
ATOM 1611 C C . MET A 1 191 ? -12.324 -10.581 20.219 1.00 86.19 191 MET A C 1
ATOM 1613 O O . MET A 1 191 ? -12.835 -9.561 20.679 1.00 86.19 191 MET A O 1
ATOM 1617 N N . ASN A 1 192 ? -12.788 -11.807 20.486 1.00 76.44 192 ASN A N 1
ATOM 1618 C CA . ASN A 1 192 ? -13.933 -12.107 21.358 1.00 76.44 192 ASN A CA 1
ATOM 1619 C C . ASN A 1 192 ? -15.260 -11.457 20.936 1.00 76.44 192 ASN A C 1
ATOM 1621 O O . ASN A 1 192 ? -16.137 -11.241 21.773 1.00 76.44 192 ASN A O 1
ATOM 1625 N N . ASP A 1 193 ? -15.420 -11.176 19.644 1.00 77.88 193 ASP A N 1
ATOM 1626 C CA . ASP A 1 193 ? -16.649 -10.615 19.098 1.00 77.88 193 ASP A CA 1
ATOM 1627 C C . ASP A 1 193 ? -17.377 -11.613 18.178 1.00 77.88 193 ASP A C 1
ATOM 1629 O O . ASP A 1 193 ? -16.949 -11.832 17.041 1.00 77.88 193 ASP A O 1
ATOM 1633 N N . PRO A 1 194 ? -18.496 -12.207 18.632 1.00 67.94 194 PRO A N 1
ATOM 1634 C CA . PRO A 1 194 ? -19.254 -13.172 17.840 1.00 67.94 194 PRO A CA 1
ATOM 1635 C C . PRO A 1 194 ? -20.006 -12.538 16.660 1.00 67.94 194 PRO A C 1
ATOM 1637 O O . PRO A 1 194 ? -20.475 -13.266 15.790 1.00 67.94 194 PRO A O 1
ATOM 1640 N N . LEU A 1 195 ? -20.148 -11.209 16.629 1.00 69.19 195 LEU A N 1
ATOM 1641 C CA . LEU A 1 195 ? -20.807 -10.474 15.545 1.00 69.19 195 LEU A CA 1
ATOM 1642 C C . LEU A 1 195 ? -19.813 -9.973 14.493 1.00 69.19 195 LEU A C 1
ATOM 1644 O O . LEU A 1 195 ? -20.210 -9.299 13.542 1.00 69.19 195 LEU A O 1
ATOM 1648 N N . SER A 1 196 ? -18.525 -10.289 14.650 1.00 69.81 196 SER A N 1
ATOM 1649 C CA . SER A 1 196 ? -17.506 -9.849 13.714 1.00 69.81 196 SER A CA 1
ATOM 1650 C C . SER A 1 196 ? -17.699 -10.491 12.343 1.00 69.81 196 SER A C 1
ATOM 1652 O O . SER A 1 196 ? -17.618 -11.709 12.190 1.00 69.81 196 SER A O 1
ATOM 1654 N N . VAL A 1 197 ? -17.867 -9.654 11.322 1.00 68.88 197 VAL A N 1
ATOM 1655 C CA . VAL A 1 197 ? -17.798 -10.072 9.920 1.00 68.88 197 VAL A CA 1
ATOM 1656 C C . VAL A 1 197 ? -16.339 -10.022 9.481 1.00 68.88 197 VAL A C 1
ATOM 1658 O O . VAL A 1 197 ? -15.652 -9.032 9.735 1.00 68.88 197 VAL A O 1
ATOM 1661 N N . ASN A 1 198 ? -15.853 -11.087 8.842 1.00 70.44 198 ASN A N 1
ATOM 1662 C CA . ASN A 1 198 ? -14.511 -11.083 8.272 1.00 70.44 198 ASN A CA 1
ATOM 1663 C C . ASN A 1 198 ? -14.551 -10.336 6.933 1.00 70.44 198 ASN A C 1
ATOM 1665 O O . ASN A 1 198 ? -15.091 -10.851 5.955 1.00 70.44 198 ASN A O 1
ATOM 1669 N N . ASN A 1 199 ? -14.048 -9.101 6.911 1.00 80.19 199 ASN A N 1
ATOM 1670 C CA . ASN A 1 199 ? -13.928 -8.315 5.687 1.00 80.19 199 ASN A CA 1
ATOM 1671 C C . ASN A 1 199 ? -12.525 -8.498 5.113 1.00 80.19 199 ASN A C 1
ATOM 1673 O O . ASN A 1 199 ? -11.543 -8.321 5.836 1.00 80.19 199 ASN A O 1
ATOM 1677 N N . VAL A 1 200 ? -12.448 -8.780 3.813 1.00 89.88 200 VAL A N 1
ATOM 1678 C CA . VAL A 1 200 ? -11.188 -8.721 3.073 1.00 89.88 200 VAL A CA 1
ATOM 1679 C C . VAL A 1 200 ? -10.980 -7.281 2.612 1.00 89.88 200 VAL A C 1
ATOM 1681 O O . VAL A 1 200 ? -11.800 -6.699 1.895 1.00 89.88 200 VAL A O 1
ATOM 1684 N N . LEU A 1 201 ? -9.890 -6.689 3.075 1.00 95.12 201 LEU A N 1
ATOM 1685 C CA . LEU A 1 201 ? -9.503 -5.312 2.816 1.00 95.12 201 LEU A CA 1
ATOM 1686 C C . LEU A 1 201 ? -8.312 -5.310 1.869 1.00 95.12 201 LEU A C 1
ATOM 1688 O O . LEU A 1 201 ? -7.340 -6.021 2.094 1.00 95.12 201 LEU A O 1
ATOM 1692 N N . TYR A 1 202 ? -8.379 -4.495 0.829 1.00 96.75 202 TYR A N 1
ATOM 1693 C CA . TYR A 1 202 ? -7.353 -4.401 -0.196 1.00 96.75 202 TYR A CA 1
ATOM 1694 C C . TYR A 1 202 ? -6.675 -3.039 -0.175 1.00 96.75 202 TYR A C 1
ATOM 1696 O O . TYR A 1 202 ? -7.341 -2.008 -0.045 1.00 96.75 202 TYR A O 1
ATOM 1704 N N . ALA A 1 203 ? -5.361 -3.029 -0.345 1.00 97.38 203 ALA A N 1
ATOM 1705 C CA . ALA A 1 203 ? -4.616 -1.835 -0.698 1.00 97.38 203 ALA A CA 1
ATOM 1706 C C . ALA A 1 203 ? -3.488 -2.193 -1.661 1.00 97.38 203 ALA A C 1
ATOM 1708 O O . ALA A 1 203 ? -2.937 -3.291 -1.602 1.00 97.38 203 ALA A O 1
ATOM 1709 N N . SER A 1 204 ? -3.138 -1.237 -2.512 1.00 97.31 204 SER A N 1
ATOM 1710 C CA . SER A 1 204 ? -1.980 -1.330 -3.388 1.00 97.31 204 SER A CA 1
ATOM 1711 C C . SER A 1 204 ? -1.099 -0.095 -3.261 1.00 97.31 204 SER A C 1
ATOM 1713 O O . SER A 1 204 ? -1.487 0.924 -2.672 1.00 97.31 204 SER A O 1
ATOM 1715 N N . GLY A 1 205 ? 0.125 -0.221 -3.746 1.00 97.56 205 GLY A N 1
ATOM 1716 C CA . GLY A 1 205 ? 1.046 0.883 -3.939 1.00 97.56 205 GLY A CA 1
ATOM 1717 C C . GLY A 1 205 ? 2.006 0.535 -5.056 1.00 97.56 205 GLY A C 1
ATOM 1718 O O . GLY A 1 205 ? 2.433 -0.613 -5.159 1.00 97.56 205 GLY A O 1
ATOM 1719 N N . ASP A 1 206 ? 2.318 1.519 -5.880 1.00 97.06 206 ASP A N 1
ATOM 1720 C CA . ASP A 1 206 ? 3.101 1.343 -7.088 1.00 97.06 206 ASP A CA 1
ATOM 1721 C C . ASP A 1 206 ? 4.344 2.236 -7.094 1.00 97.06 206 ASP A C 1
ATOM 1723 O O . ASP A 1 206 ? 4.493 3.190 -6.322 1.00 97.06 206 ASP A O 1
ATOM 1727 N N . MET A 1 207 ? 5.280 1.874 -7.960 1.00 97.25 207 MET A N 1
ATOM 1728 C CA . MET A 1 207 ? 6.386 2.722 -8.357 1.00 97.25 207 MET A CA 1
ATOM 1729 C C . MET A 1 207 ? 6.770 2.419 -9.800 1.00 97.25 207 MET A C 1
ATOM 1731 O O . MET A 1 207 ? 6.703 1.271 -10.230 1.00 97.25 207 MET A O 1
ATOM 1735 N N . MET A 1 208 ? 7.204 3.438 -10.531 1.00 97.12 208 MET A N 1
ATOM 1736 C CA . MET A 1 208 ? 7.654 3.305 -11.915 1.00 97.12 208 MET A CA 1
ATOM 1737 C C . MET A 1 208 ? 9.036 3.921 -12.107 1.00 97.12 208 MET A C 1
ATOM 1739 O O . MET A 1 208 ? 9.493 4.704 -11.266 1.00 97.12 208 MET A O 1
ATOM 1743 N N . ASP A 1 209 ? 9.686 3.580 -13.216 1.00 97.56 209 ASP A N 1
ATOM 1744 C CA . ASP A 1 209 ? 10.891 4.279 -13.648 1.00 97.56 209 ASP A CA 1
ATOM 1745 C C . ASP A 1 209 ? 10.632 5.789 -13.739 1.00 97.56 209 ASP A C 1
ATOM 1747 O O . ASP A 1 209 ? 9.560 6.251 -14.135 1.00 97.56 209 ASP A O 1
ATOM 1751 N N . GLY A 1 210 ? 11.636 6.582 -13.376 1.00 95.94 210 GLY A N 1
ATOM 1752 C CA . GLY A 1 210 ? 11.567 8.032 -13.483 1.00 95.94 210 GLY A CA 1
ATOM 1753 C C . GLY A 1 210 ? 12.025 8.510 -14.855 1.00 95.94 210 GLY A C 1
ATOM 1754 O O . GLY A 1 210 ? 13.072 8.089 -15.350 1.00 95.94 210 GLY A O 1
ATOM 1755 N N . ILE A 1 211 ? 11.300 9.465 -15.433 1.00 95.06 211 ILE A N 1
ATOM 1756 C CA . ILE A 1 211 ? 11.756 10.205 -16.607 1.00 95.06 211 ILE A CA 1
ATOM 1757 C C . ILE A 1 211 ? 11.613 11.707 -16.378 1.00 95.06 211 ILE A C 1
ATOM 1759 O O . ILE A 1 211 ? 10.559 12.206 -15.994 1.00 95.06 211 ILE A O 1
ATOM 1763 N N . GLU A 1 212 ? 12.697 12.438 -16.618 1.00 93.94 212 GLU A N 1
ATOM 1764 C CA . GLU A 1 212 ? 12.705 13.897 -16.565 1.00 93.94 212 GLU A CA 1
ATOM 1765 C C . GLU A 1 212 ? 13.295 14.430 -17.861 1.00 93.94 212 GLU A C 1
ATOM 1767 O O . GLU A 1 212 ? 14.476 14.229 -18.146 1.00 93.94 212 GLU A O 1
ATOM 1772 N N . GLY A 1 213 ? 12.488 15.131 -18.650 1.00 91.56 213 GLY A N 1
ATOM 1773 C CA . GLY A 1 213 ? 12.927 15.642 -19.937 1.00 91.56 213 GLY A CA 1
ATOM 1774 C C . GLY A 1 213 ? 12.158 16.865 -20.392 1.00 91.56 213 GLY A C 1
ATOM 1775 O O . GLY A 1 213 ? 11.220 17.325 -19.742 1.00 91.56 213 GLY A O 1
ATOM 1776 N N . ARG A 1 214 ? 12.609 17.423 -21.511 1.00 92.44 214 ARG A N 1
ATOM 1777 C CA . ARG A 1 214 ? 11.931 18.515 -22.210 1.00 92.44 214 ARG A CA 1
ATOM 1778 C C . ARG A 1 214 ? 12.257 18.472 -23.691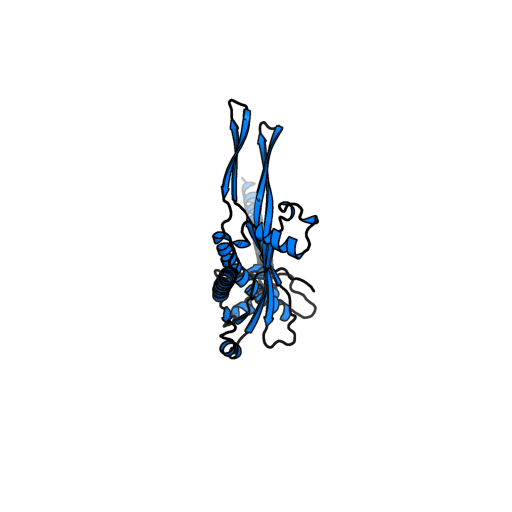 1.00 92.44 214 ARG A C 1
ATOM 1780 O O . ARG A 1 214 ? 13.374 18.092 -24.068 1.00 92.44 214 ARG A O 1
ATOM 1787 N N . PHE A 1 215 ? 11.339 18.958 -24.513 1.00 92.25 215 PHE A N 1
ATOM 1788 C CA . PHE A 1 215 ? 11.652 19.216 -25.905 1.00 92.25 215 PHE A CA 1
ATOM 1789 C C . PHE A 1 215 ? 12.606 20.407 -26.018 1.00 92.25 215 PHE A C 1
ATOM 1791 O O . PHE A 1 215 ? 12.528 21.400 -25.291 1.00 92.25 215 PHE A O 1
ATOM 1798 N N . GLN A 1 216 ? 13.576 20.284 -26.914 1.00 89.50 216 GLN A N 1
ATOM 1799 C CA . GLN A 1 216 ? 14.533 21.329 -27.233 1.00 89.50 216 GLN A CA 1
ATOM 1800 C C . GLN A 1 216 ? 14.527 21.534 -28.737 1.00 89.50 216 GLN A C 1
ATOM 1802 O O . GLN A 1 216 ? 14.815 20.612 -29.500 1.00 89.50 216 GLN A O 1
ATOM 1807 N N . ASN A 1 217 ? 14.202 22.755 -29.147 1.00 86.69 217 ASN A N 1
ATOM 1808 C CA . ASN A 1 217 ? 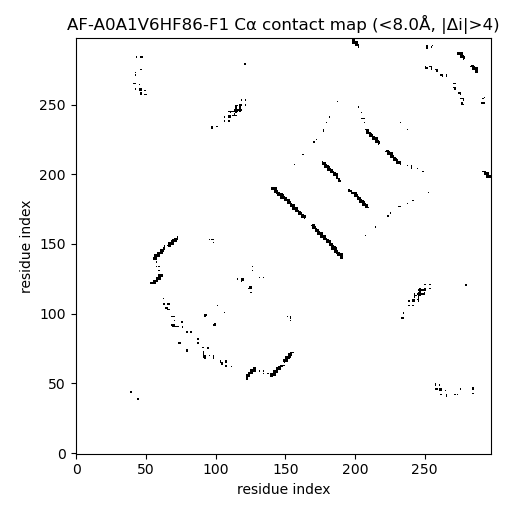14.292 23.175 -30.532 1.00 86.69 217 ASN A CA 1
ATOM 1809 C C . ASN A 1 217 ? 15.707 23.685 -30.841 1.00 86.69 217 ASN A C 1
ATOM 1811 O O . ASN A 1 217 ? 16.267 24.502 -30.102 1.00 86.69 217 ASN A O 1
ATOM 1815 N N . ASN A 1 218 ? 16.272 23.223 -31.952 1.00 82.31 218 ASN A N 1
ATOM 1816 C CA . ASN A 1 218 ? 17.473 23.795 -32.530 1.00 82.31 218 ASN A CA 1
ATOM 1817 C C . ASN A 1 218 ? 17.109 24.922 -33.507 1.00 82.31 218 ASN A C 1
ATOM 1819 O O . ASN A 1 218 ? 16.738 24.660 -34.648 1.00 82.31 218 ASN A O 1
ATOM 1823 N N . LEU A 1 219 ? 17.340 26.170 -33.092 1.00 76.62 219 LEU A N 1
ATOM 1824 C CA . LEU A 1 219 ? 17.038 27.381 -33.873 1.00 76.62 219 LEU A CA 1
ATOM 1825 C C . LEU A 1 219 ? 17.760 27.473 -35.233 1.00 76.62 219 LEU A C 1
ATOM 1827 O O . LEU A 1 219 ? 17.449 28.359 -36.025 1.00 76.62 219 LEU A O 1
ATOM 1831 N N . PHE A 1 220 ? 18.760 26.623 -35.489 1.00 81.12 220 PHE A N 1
ATOM 1832 C CA . PHE A 1 220 ? 19.520 26.619 -36.742 1.00 81.12 220 PHE A CA 1
ATOM 1833 C C . PHE A 1 220 ? 19.137 25.485 -37.700 1.00 81.12 220 PHE A C 1
ATOM 1835 O O . PHE A 1 220 ? 19.446 25.595 -38.886 1.00 81.12 220 PHE A O 1
ATOM 1842 N N . SER A 1 221 ? 18.522 24.401 -37.212 1.00 81.56 221 SER A N 1
ATOM 1843 C CA . SER A 1 221 ? 18.095 23.263 -38.047 1.00 81.56 221 SER A CA 1
ATOM 1844 C C . SER A 1 221 ? 16.589 23.013 -38.032 1.00 81.56 221 SER A C 1
ATOM 1846 O O . SER A 1 221 ? 16.135 22.129 -38.747 1.00 81.56 221 SER A O 1
ATOM 1848 N N . ASP A 1 222 ? 15.834 23.764 -37.224 1.00 74.62 222 ASP A N 1
ATOM 1849 C CA . ASP A 1 222 ? 14.413 23.551 -36.920 1.00 74.62 222 ASP A CA 1
ATOM 1850 C C . ASP A 1 222 ? 14.087 22.153 -36.347 1.00 74.62 222 ASP A C 1
ATOM 1852 O O . ASP A 1 222 ? 12.919 21.818 -36.150 1.00 74.62 222 ASP A O 1
ATOM 1856 N N . ASP A 1 223 ? 15.103 21.354 -35.995 1.00 83.25 223 ASP A N 1
ATOM 1857 C CA . ASP A 1 223 ? 14.916 20.051 -35.358 1.00 83.25 223 ASP A CA 1
ATOM 1858 C C . ASP A 1 223 ? 14.458 20.223 -33.909 1.00 83.25 223 ASP A C 1
ATOM 1860 O O . ASP A 1 223 ? 15.083 20.940 -33.120 1.00 83.25 223 ASP A O 1
ATOM 1864 N N . VAL A 1 224 ? 13.416 19.490 -33.529 1.00 85.50 224 VAL A N 1
ATOM 1865 C CA . VAL A 1 224 ? 12.974 19.353 -32.140 1.00 85.50 224 VAL A CA 1
ATOM 1866 C C . VAL A 1 224 ? 13.380 17.971 -31.641 1.00 85.50 224 VAL A C 1
ATOM 1868 O O . VAL A 1 224 ? 13.132 16.969 -32.305 1.00 85.50 224 VAL A O 1
ATOM 1871 N N . LYS A 1 225 ? 14.038 17.917 -30.481 1.00 89.69 225 LYS A N 1
ATOM 1872 C CA . LYS A 1 225 ? 14.443 16.664 -29.829 1.00 89.69 225 LYS A CA 1
ATOM 1873 C C . LYS A 1 225 ? 13.996 16.654 -28.383 1.00 89.69 225 LYS A C 1
ATOM 1875 O O . LYS A 1 225 ? 14.140 17.663 -27.693 1.00 89.69 225 LYS A O 1
ATOM 1880 N N . PHE A 1 226 ? 13.525 15.511 -27.907 1.00 91.62 226 PHE A N 1
ATOM 1881 C CA . PHE A 1 226 ? 13.281 15.316 -26.489 1.00 91.62 226 PHE A CA 1
ATOM 1882 C C . PHE A 1 226 ? 14.581 14.912 -25.787 1.00 91.62 226 PHE A C 1
ATOM 1884 O O . PHE A 1 226 ? 15.139 13.844 -26.030 1.00 91.62 226 PHE A O 1
ATOM 1891 N N . ASN A 1 227 ? 15.093 15.795 -24.930 1.00 92.75 227 ASN A N 1
ATOM 1892 C CA . ASN A 1 227 ? 16.284 15.530 -24.126 1.00 92.75 227 ASN A CA 1
ATOM 1893 C C . ASN A 1 227 ? 15.845 15.157 -22.714 1.00 92.75 227 ASN A C 1
ATOM 1895 O O . ASN A 1 227 ? 15.202 15.974 -22.049 1.00 92.75 227 ASN A O 1
ATOM 1899 N N . TYR A 1 228 ? 16.218 13.961 -22.258 1.00 94.56 228 TYR A N 1
ATOM 1900 C CA . TYR A 1 228 ? 15.757 13.415 -20.986 1.00 94.56 228 TYR A CA 1
ATOM 1901 C C . TYR A 1 228 ? 16.842 12.673 -20.207 1.00 94.56 228 TYR A C 1
ATOM 1903 O O . TYR A 1 228 ? 17.817 12.176 -20.770 1.00 94.56 228 TYR A O 1
ATOM 1911 N N . ASN A 1 229 ? 16.632 12.604 -18.896 1.00 96.12 229 ASN A N 1
ATOM 1912 C CA . ASN A 1 229 ? 17.296 11.688 -17.986 1.00 96.12 229 ASN A CA 1
ATOM 1913 C C . ASN A 1 229 ? 16.315 10.574 -17.618 1.00 96.12 229 ASN A C 1
ATOM 1915 O O . ASN A 1 229 ? 15.135 10.835 -17.378 1.00 96.12 229 ASN A O 1
ATOM 1919 N N . TYR A 1 230 ? 16.825 9.348 -17.558 1.00 95.56 230 TYR A N 1
ATOM 1920 C CA . TYR A 1 230 ? 16.068 8.159 -17.190 1.00 95.56 230 TYR A CA 1
ATOM 1921 C C . TYR A 1 230 ? 16.626 7.572 -15.893 1.00 95.56 230 TYR A C 1
ATOM 1923 O O . TYR A 1 230 ? 17.842 7.425 -15.737 1.00 95.56 230 TYR A O 1
ATOM 1931 N N . PHE A 1 231 ? 15.729 7.265 -14.964 1.00 96.94 231 PHE A N 1
ATOM 1932 C CA . PHE A 1 231 ? 16.028 6.802 -13.617 1.00 96.94 231 PHE A CA 1
ATOM 1933 C C . PHE A 1 231 ? 15.381 5.427 -13.416 1.00 96.94 231 PHE A C 1
ATOM 1935 O O . PHE A 1 231 ? 14.213 5.365 -13.035 1.00 96.94 231 PHE A O 1
ATOM 1942 N N . PRO A 1 232 ? 16.107 4.330 -13.692 1.00 95.94 232 PRO A N 1
ATOM 1943 C CA . PRO A 1 232 ? 15.549 2.992 -13.557 1.00 95.94 232 PRO A CA 1
ATOM 1944 C C . PRO A 1 232 ? 15.298 2.646 -12.089 1.00 95.94 232 PRO A C 1
ATOM 1946 O O . PRO A 1 232 ? 16.121 2.979 -11.225 1.00 95.94 232 PRO A O 1
ATOM 1949 N N . ILE A 1 233 ? 14.211 1.919 -11.832 1.00 97.06 233 ILE A N 1
ATOM 1950 C CA . ILE A 1 233 ? 13.955 1.261 -10.550 1.00 97.06 233 ILE A CA 1
ATOM 1951 C C . ILE A 1 233 ? 15.100 0.298 -10.237 1.00 97.06 233 ILE A C 1
ATOM 1953 O O . ILE A 1 233 ? 15.613 -0.409 -11.108 1.00 97.06 233 ILE A O 1
ATOM 1957 N N . LYS A 1 234 ? 15.483 0.233 -8.964 1.00 96.75 234 LYS A N 1
ATOM 1958 C CA . LYS A 1 234 ? 16.378 -0.795 -8.435 1.00 96.75 234 LYS A CA 1
ATOM 1959 C C . LYS A 1 234 ? 15.660 -1.646 -7.401 1.00 96.75 234 LYS A C 1
ATOM 1961 O O . LYS A 1 234 ? 14.680 -1.223 -6.788 1.00 96.75 234 LYS A O 1
ATOM 1966 N N . THR A 1 235 ? 16.191 -2.836 -7.141 1.00 96.12 235 THR A N 1
ATOM 1967 C CA . THR A 1 235 ? 15.653 -3.746 -6.121 1.00 96.12 235 THR A CA 1
ATOM 1968 C C . THR A 1 235 ? 15.586 -3.083 -4.740 1.00 96.12 235 THR A C 1
ATOM 1970 O O . THR A 1 235 ? 14.634 -3.296 -3.990 1.00 96.12 235 THR A O 1
ATOM 1973 N N . GLU A 1 236 ? 16.546 -2.217 -4.399 1.00 97.12 236 GLU A N 1
ATOM 1974 C CA . GLU A 1 236 ? 16.526 -1.461 -3.143 1.00 97.12 236 GLU A CA 1
ATOM 1975 C C . GLU A 1 236 ? 15.330 -0.507 -3.036 1.00 97.12 236 GLU A C 1
ATOM 1977 O O . GLU A 1 236 ? 14.802 -0.308 -1.938 1.00 97.12 236 GLU A O 1
ATOM 1982 N N . ASP A 1 237 ? 14.878 0.048 -4.161 1.00 98.00 237 ASP A N 1
ATOM 1983 C CA . ASP A 1 237 ? 13.726 0.942 -4.199 1.00 98.00 237 ASP A CA 1
ATOM 1984 C C . ASP A 1 237 ? 12.424 0.168 -3.940 1.00 98.00 237 ASP A C 1
ATOM 1986 O O . ASP A 1 237 ? 11.553 0.663 -3.226 1.00 98.00 237 ASP A O 1
ATOM 1990 N N . ILE A 1 238 ? 12.328 -1.091 -4.388 1.00 98.06 238 ILE A N 1
ATOM 1991 C CA . ILE A 1 238 ? 11.195 -1.989 -4.088 1.00 98.06 238 ILE A CA 1
ATOM 1992 C C . ILE A 1 238 ? 11.114 -2.277 -2.581 1.00 98.06 238 ILE A C 1
ATOM 1994 O O . ILE A 1 238 ? 10.037 -2.234 -1.975 1.00 98.06 238 ILE A O 1
ATOM 1998 N N . TYR A 1 239 ? 12.255 -2.507 -1.922 1.00 98.31 239 TYR A N 1
ATOM 1999 C CA . TYR A 1 239 ? 12.288 -2.658 -0.462 1.00 98.31 239 TYR A CA 1
ATOM 2000 C C . TYR A 1 239 ? 11.956 -1.351 0.273 1.00 98.31 239 TYR A C 1
ATOM 2002 O O . TYR A 1 239 ? 11.382 -1.382 1.369 1.00 98.31 239 TYR A O 1
ATOM 2010 N N . ALA A 1 240 ? 12.297 -0.197 -0.305 1.00 98.25 240 ALA A N 1
ATOM 2011 C CA . ALA A 1 240 ? 11.919 1.105 0.234 1.00 98.25 240 ALA A CA 1
ATOM 2012 C C . ALA A 1 240 ? 10.408 1.363 0.096 1.00 98.25 240 ALA A C 1
ATOM 2014 O O . ALA A 1 240 ? 9.781 1.765 1.080 1.00 98.25 240 ALA A O 1
ATOM 2015 N N . LEU A 1 241 ? 9.815 1.053 -1.064 1.00 98.12 241 LEU A N 1
ATOM 2016 C CA . LEU A 1 241 ? 8.368 1.067 -1.290 1.00 98.12 241 LEU A CA 1
ATOM 2017 C C . LEU A 1 241 ? 7.665 0.178 -0.263 1.00 98.12 241 LEU A C 1
ATOM 2019 O O . LEU A 1 241 ? 6.778 0.637 0.449 1.00 98.12 241 LEU A O 1
ATOM 2023 N N . THR A 1 242 ? 8.133 -1.058 -0.098 1.00 98.12 242 THR A N 1
ATOM 2024 C CA . THR A 1 242 ? 7.597 -2.013 0.883 1.00 98.12 242 THR A CA 1
ATOM 2025 C C . THR A 1 242 ? 7.578 -1.433 2.301 1.00 98.12 242 THR A C 1
ATOM 2027 O O . THR A 1 242 ? 6.579 -1.539 3.016 1.00 98.12 242 THR A O 1
ATOM 2030 N N . ALA A 1 243 ? 8.673 -0.792 2.723 1.00 98.31 243 ALA A N 1
ATOM 2031 C CA . ALA A 1 243 ? 8.751 -0.158 4.037 1.00 98.31 243 ALA A CA 1
ATOM 2032 C C . ALA A 1 243 ? 7.769 1.019 4.171 1.00 98.31 243 ALA A C 1
ATOM 2034 O O . ALA A 1 243 ? 7.118 1.181 5.202 1.00 98.31 243 ALA A O 1
ATOM 2035 N N . MET A 1 244 ? 7.653 1.840 3.126 1.00 98.31 244 MET A N 1
ATOM 2036 C CA . MET A 1 244 ? 6.713 2.957 3.084 1.00 98.31 244 MET A CA 1
ATOM 2037 C C . MET A 1 244 ? 5.264 2.465 3.196 1.00 98.31 244 MET A C 1
ATOM 2039 O O . MET A 1 244 ? 4.487 3.015 3.978 1.00 98.31 244 MET A O 1
ATOM 2043 N N . LEU A 1 245 ? 4.909 1.408 2.458 1.00 98.44 245 LEU A N 1
ATOM 2044 C CA . LEU A 1 245 ? 3.573 0.817 2.472 1.00 98.44 245 LEU A CA 1
ATOM 2045 C C . LEU A 1 245 ? 3.240 0.186 3.823 1.00 98.44 245 LEU A C 1
ATOM 2047 O O . LEU A 1 245 ? 2.134 0.391 4.314 1.00 98.44 245 LEU A O 1
ATOM 2051 N N . GLY A 1 246 ? 4.191 -0.483 4.480 1.00 97.94 246 GLY A N 1
ATOM 2052 C CA . GLY A 1 246 ? 3.991 -0.983 5.842 1.00 97.94 246 GLY A CA 1
ATOM 2053 C C . GLY A 1 246 ? 3.614 0.138 6.820 1.00 97.94 246 GLY A C 1
ATOM 2054 O O . GLY A 1 246 ? 2.618 0.030 7.537 1.00 97.94 246 GLY A O 1
ATOM 2055 N N . GLU A 1 247 ? 4.337 1.264 6.809 1.00 97.38 247 GLU A N 1
ATOM 2056 C CA . GLU A 1 247 ? 3.972 2.418 7.644 1.00 97.38 247 GLU A CA 1
ATOM 2057 C C . GLU A 1 247 ? 2.618 3.032 7.254 1.00 97.38 247 GLU A C 1
ATOM 2059 O O . GLU A 1 247 ? 1.814 3.369 8.128 1.00 97.38 247 GLU A O 1
ATOM 2064 N N . LYS A 1 248 ? 2.353 3.171 5.950 1.00 97.31 248 LYS A N 1
ATOM 2065 C CA . LYS A 1 248 ? 1.108 3.734 5.409 1.00 97.31 248 LYS A CA 1
ATOM 2066 C C . LYS A 1 248 ? -0.105 2.893 5.812 1.00 97.31 248 LYS A C 1
ATOM 2068 O O . LYS A 1 248 ? -1.094 3.423 6.321 1.00 97.31 248 LYS A O 1
ATOM 2073 N N . TYR A 1 249 ? -0.015 1.575 5.661 1.00 98.12 249 TYR A N 1
ATOM 2074 C CA . TYR A 1 249 ? -1.102 0.647 5.960 1.00 98.12 249 TYR A CA 1
ATOM 2075 C C . TYR A 1 249 ? -1.354 0.482 7.460 1.00 98.12 249 TYR A C 1
ATOM 2077 O O . TYR A 1 249 ? -2.475 0.154 7.844 1.00 98.12 249 TYR A O 1
ATOM 2085 N N . ALA A 1 250 ? -0.396 0.818 8.331 1.00 97.50 250 ALA A N 1
ATOM 2086 C CA . ALA A 1 250 ? -0.681 0.973 9.758 1.00 97.50 250 ALA A CA 1
ATOM 2087 C C . ALA A 1 250 ? -1.752 2.047 10.023 1.00 97.50 250 ALA A C 1
ATOM 2089 O O . ALA A 1 250 ? -2.628 1.854 10.870 1.00 97.50 250 ALA A O 1
ATOM 2090 N N . GLY A 1 251 ? -1.709 3.154 9.272 1.00 96.44 251 GLY A N 1
ATOM 2091 C CA . GLY A 1 251 ? -2.745 4.185 9.317 1.00 96.44 251 GLY A CA 1
ATOM 2092 C C . GLY A 1 251 ? -4.082 3.675 8.799 1.00 96.44 251 GLY A C 1
ATOM 2093 O O . GLY A 1 251 ? -5.105 3.873 9.445 1.00 96.44 251 GLY A O 1
ATOM 2094 N N . TYR A 1 252 ? -4.076 2.914 7.703 1.00 97.25 252 TYR A N 1
ATOM 2095 C CA . TYR A 1 252 ? -5.307 2.324 7.169 1.00 97.25 252 TYR A CA 1
ATOM 2096 C C . TYR A 1 252 ? -5.946 1.323 8.142 1.00 97.25 252 TYR A C 1
ATOM 2098 O O . TYR A 1 252 ? -7.169 1.297 8.274 1.00 97.25 252 TYR A O 1
ATOM 2106 N N . ILE A 1 253 ? -5.139 0.535 8.861 1.00 96.19 253 ILE A N 1
ATOM 2107 C CA . ILE A 1 253 ? -5.599 -0.364 9.929 1.00 96.19 253 ILE A CA 1
ATOM 2108 C C . ILE A 1 253 ? -6.250 0.441 11.057 1.00 96.19 253 ILE A C 1
ATOM 2110 O O . ILE A 1 253 ? -7.356 0.105 11.488 1.00 96.19 253 ILE A O 1
ATOM 2114 N N . TYR A 1 254 ? -5.606 1.519 11.517 1.00 95.25 254 TYR A N 1
ATOM 2115 C CA . TYR A 1 254 ? -6.185 2.400 12.534 1.00 95.25 254 TYR A CA 1
ATOM 2116 C C . TYR A 1 254 ? -7.517 2.995 12.074 1.00 95.25 254 TYR A C 1
ATOM 2118 O O . TYR A 1 254 ? -8.514 2.928 12.795 1.00 95.25 254 TYR A O 1
ATOM 2126 N N . ASP A 1 255 ? -7.545 3.530 10.857 1.00 95.44 255 ASP A N 1
ATOM 2127 C CA . ASP A 1 255 ? -8.730 4.133 10.266 1.00 95.44 255 ASP A CA 1
ATOM 2128 C C . ASP A 1 255 ? -9.852 3.103 10.112 1.00 95.44 255 ASP A C 1
ATOM 2130 O O . ASP A 1 255 ? -11.005 3.405 10.411 1.00 95.44 255 ASP A O 1
ATOM 2134 N N . TYR A 1 256 ? -9.543 1.864 9.728 1.00 94.56 256 TYR A N 1
ATOM 2135 C CA . TYR A 1 256 ? -10.526 0.781 9.702 1.00 94.56 256 TYR A CA 1
ATOM 2136 C C . TYR A 1 256 ? -11.136 0.534 11.085 1.00 94.56 256 TYR A C 1
ATOM 2138 O O . TYR A 1 256 ? -12.358 0.543 11.221 1.00 94.56 256 TYR A O 1
ATOM 2146 N N . MET A 1 257 ? -10.312 0.392 12.129 1.00 92.69 257 MET A N 1
ATOM 2147 C CA . MET A 1 257 ? -10.802 0.184 13.498 1.00 92.69 257 MET A CA 1
ATOM 2148 C C . MET A 1 257 ? -11.644 1.364 14.003 1.00 92.69 257 MET A C 1
ATOM 2150 O O . MET A 1 257 ? -12.681 1.161 14.638 1.00 92.69 257 MET A O 1
ATOM 2154 N N . LEU A 1 258 ? -11.233 2.596 13.690 1.00 93.62 258 LEU A N 1
ATOM 2155 C CA . LEU A 1 258 ? -11.980 3.816 13.995 1.00 93.62 258 LEU A CA 1
ATOM 2156 C C . LEU A 1 258 ? -13.359 3.806 13.326 1.00 93.62 258 LEU A C 1
ATOM 2158 O O . LEU A 1 258 ? -14.371 4.066 13.978 1.00 93.62 258 LEU A O 1
ATOM 2162 N N . ASN A 1 259 ? -13.410 3.527 12.025 1.00 93.50 259 ASN A N 1
ATOM 2163 C CA . ASN A 1 259 ? -14.658 3.574 11.268 1.00 93.50 259 ASN A CA 1
ATOM 2164 C C . ASN A 1 259 ? -15.577 2.410 11.595 1.00 93.50 259 ASN A C 1
ATOM 2166 O O . ASN A 1 259 ? -16.792 2.598 11.616 1.00 93.50 259 ASN A O 1
ATOM 2170 N N . GLU A 1 260 ? -15.021 1.250 11.928 1.00 90.88 260 GLU A N 1
ATOM 2171 C CA . GLU A 1 260 ? -15.829 0.138 12.395 1.00 90.88 260 GLU A CA 1
ATOM 2172 C C . GLU A 1 260 ? -16.438 0.426 13.775 1.00 90.88 260 GLU A C 1
ATOM 2174 O O . GLU A 1 260 ? -17.617 0.170 14.021 1.00 90.88 260 GLU A O 1
ATOM 2179 N N . TYR A 1 261 ? -15.690 1.080 14.669 1.00 90.81 261 TYR A N 1
ATOM 2180 C CA . TYR A 1 261 ? -16.262 1.566 15.922 1.00 90.81 261 TYR A CA 1
ATOM 2181 C C . TYR A 1 261 ? -17.425 2.542 15.682 1.00 90.81 261 TYR A C 1
ATOM 2183 O O . TYR A 1 261 ? -18.478 2.399 16.309 1.00 90.81 261 TYR A O 1
ATOM 2191 N N . ILE A 1 262 ? -17.263 3.503 14.763 1.00 92.56 262 ILE A N 1
ATOM 2192 C CA . ILE A 1 262 ? -18.327 4.451 14.397 1.00 92.56 262 ILE A CA 1
ATOM 2193 C C . ILE A 1 262 ? -19.541 3.707 13.841 1.00 92.56 262 ILE A C 1
ATOM 2195 O O . ILE A 1 262 ? -20.659 4.024 14.234 1.00 92.56 262 ILE A O 1
ATOM 2199 N N . HIS A 1 263 ? -19.334 2.731 12.955 1.00 90.44 263 HIS A N 1
ATOM 2200 C CA . HIS A 1 263 ? -20.410 1.967 12.331 1.00 90.44 263 HIS A CA 1
ATOM 2201 C C . HIS A 1 263 ? -21.253 1.208 13.359 1.00 90.44 263 HIS A C 1
ATOM 2203 O O . HIS A 1 263 ? -22.477 1.302 13.330 1.00 90.44 263 HIS A O 1
ATOM 2209 N N . ARG A 1 264 ? -20.608 0.534 14.316 1.00 87.38 264 ARG A N 1
ATOM 2210 C CA . ARG A 1 264 ? -21.287 -0.277 15.343 1.00 87.38 264 ARG A CA 1
ATOM 2211 C C . ARG A 1 264 ? -22.016 0.521 16.414 1.00 87.38 264 ARG A C 1
ATOM 2213 O O . ARG A 1 264 ? -22.936 0.006 17.036 1.00 87.38 264 ARG A O 1
ATOM 2220 N N . HIS A 1 265 ? -21.575 1.749 16.666 1.00 90.19 265 HIS A N 1
ATOM 2221 C CA . HIS A 1 265 ? -22.188 2.640 17.656 1.00 90.19 265 HIS A CA 1
ATOM 2222 C C . HIS A 1 265 ? -23.088 3.691 16.996 1.00 90.19 265 HIS A C 1
ATOM 2224 O O . HIS A 1 265 ? -23.551 4.622 17.662 1.00 90.19 265 HIS A O 1
ATOM 2230 N N . PHE A 1 266 ? -23.312 3.572 15.685 1.00 89.88 266 PHE A N 1
ATOM 2231 C CA . PHE A 1 266 ? -24.232 4.434 14.967 1.00 89.88 266 PHE A CA 1
ATOM 2232 C C . PHE A 1 266 ? -25.685 4.062 15.303 1.00 89.88 266 PHE A C 1
ATOM 2234 O O . PHE A 1 266 ? -25.959 2.890 15.553 1.00 89.88 266 PHE A O 1
ATOM 2241 N N . PRO A 1 267 ? -26.624 5.027 15.322 1.00 87.25 267 PRO A N 1
ATOM 2242 C CA . PRO A 1 267 ? -28.031 4.735 15.579 1.00 87.25 267 PRO A CA 1
ATOM 2243 C C . PRO A 1 267 ? -28.609 3.676 14.629 1.00 87.25 267 PRO A C 1
ATOM 2245 O O . PRO A 1 267 ? -28.382 3.727 13.417 1.00 87.25 267 PRO A O 1
ATOM 2248 N N . ASP A 1 268 ? -29.396 2.751 15.185 1.00 82.50 268 ASP A N 1
ATOM 2249 C CA . ASP A 1 268 ? -30.052 1.683 14.429 1.00 82.50 268 ASP A CA 1
ATOM 2250 C C . ASP A 1 268 ? -30.885 2.237 13.263 1.00 82.50 268 ASP A C 1
ATOM 2252 O O . ASP A 1 268 ? -31.644 3.197 13.406 1.00 82.50 268 ASP A O 1
ATOM 2256 N N . GLY A 1 269 ? -30.768 1.601 12.096 1.00 81.69 269 GLY A N 1
ATOM 2257 C CA . GLY A 1 269 ? -31.471 2.012 10.875 1.00 81.69 269 GLY A CA 1
ATOM 2258 C C . GLY A 1 269 ? -30.788 3.137 10.089 1.00 81.69 269 GLY A C 1
ATOM 2259 O O . GLY A 1 269 ? -31.202 3.419 8.964 1.00 81.69 269 GLY A O 1
ATOM 2260 N N . GLU A 1 270 ? -29.714 3.729 10.616 1.00 86.50 270 GLU A N 1
ATOM 2261 C CA . GLU A 1 270 ? -28.873 4.688 9.902 1.00 86.50 270 GLU A CA 1
ATOM 2262 C C . GLU A 1 270 ? -27.505 4.088 9.545 1.00 86.50 270 GLU A C 1
ATOM 2264 O O . GLU A 1 270 ? -27.091 3.046 10.052 1.00 86.50 270 GLU A O 1
ATOM 2269 N N . ARG A 1 271 ? -26.783 4.735 8.622 1.00 85.81 271 ARG A N 1
ATOM 2270 C CA . ARG A 1 271 ? -25.406 4.362 8.269 1.00 85.81 271 ARG A CA 1
ATOM 2271 C C . ARG A 1 271 ? -24.515 5.602 8.250 1.00 85.81 271 ARG A C 1
ATOM 2273 O O . ARG A 1 271 ? -24.948 6.622 7.702 1.00 85.81 271 ARG A O 1
ATOM 2280 N N . PRO A 1 272 ? -23.275 5.514 8.766 1.00 89.44 272 PRO A N 1
ATOM 2281 C CA . PRO A 1 272 ? -22.307 6.595 8.636 1.00 89.44 272 PRO A CA 1
ATOM 2282 C C . PRO A 1 272 ? -22.099 6.956 7.163 1.00 89.44 272 PRO A C 1
ATOM 2284 O O . PRO A 1 272 ? -21.936 6.076 6.317 1.00 89.44 272 PRO A O 1
ATOM 2287 N N . LYS A 1 273 ? -22.093 8.254 6.848 1.00 89.56 273 LYS A N 1
ATOM 2288 C CA . LYS A 1 273 ? -21.868 8.740 5.471 1.00 89.56 273 LYS A CA 1
ATOM 2289 C C . LYS A 1 273 ? -20.407 9.050 5.174 1.00 89.56 273 LYS A C 1
ATOM 2291 O O . LYS A 1 273 ? -20.017 9.141 4.014 1.00 89.56 273 LYS A O 1
ATOM 2296 N N . ILE A 1 274 ? -19.623 9.277 6.223 1.00 90.38 274 ILE A N 1
ATOM 2297 C CA . ILE A 1 274 ? -18.245 9.745 6.136 1.00 90.38 274 ILE A CA 1
ATOM 2298 C C . ILE A 1 274 ? -17.349 8.669 6.726 1.00 90.38 274 ILE A C 1
ATOM 2300 O O . ILE A 1 274 ? -17.549 8.259 7.867 1.00 90.38 274 ILE A O 1
ATOM 2304 N N . TYR A 1 275 ? -16.352 8.263 5.949 1.00 92.31 275 TYR A N 1
ATOM 2305 C CA . TYR A 1 275 ? -15.236 7.475 6.445 1.00 92.31 275 TYR A CA 1
ATOM 2306 C C . TYR A 1 275 ? -14.146 8.435 6.916 1.00 92.31 275 TYR A C 1
ATOM 2308 O O . TYR A 1 275 ? -13.797 9.363 6.187 1.00 92.31 275 TYR A O 1
ATOM 2316 N N . PHE A 1 276 ? -13.629 8.254 8.122 1.00 94.81 276 PHE A N 1
ATOM 2317 C CA . PHE A 1 276 ? -12.634 9.136 8.723 1.00 94.81 276 PHE A CA 1
ATOM 2318 C C . PHE A 1 276 ? -11.219 8.581 8.620 1.00 94.81 276 PHE A C 1
ATOM 2320 O O . PHE A 1 276 ? -11.022 7.373 8.609 1.00 94.81 276 PHE A O 1
ATOM 2327 N N . SER A 1 277 ? -10.256 9.490 8.583 1.00 95.38 277 SER A N 1
ATOM 2328 C CA . SER A 1 277 ? -8.842 9.229 8.780 1.00 95.38 277 SER A CA 1
ATOM 2329 C C . SER A 1 277 ? -8.331 10.025 9.973 1.00 95.38 277 SER A C 1
ATOM 2331 O O . SER A 1 277 ? -8.793 11.151 10.228 1.00 95.38 277 SER A O 1
ATOM 2333 N N . PHE A 1 278 ? -7.413 9.424 10.721 1.00 94.12 278 PHE A N 1
ATOM 2334 C CA . PHE A 1 278 ? -6.770 10.025 11.877 1.00 94.12 278 PHE A CA 1
ATOM 2335 C C . PHE A 1 278 ? -5.294 10.306 11.605 1.00 94.12 278 PHE A C 1
ATOM 2337 O O . PHE A 1 278 ? -4.542 9.428 11.200 1.00 94.12 278 PHE A O 1
ATOM 2344 N N . ASP A 1 279 ? -4.866 11.528 11.905 1.00 93.06 279 ASP A N 1
ATOM 2345 C CA . ASP A 1 279 ? -3.458 11.905 11.864 1.00 93.06 279 ASP A CA 1
ATOM 2346 C C . ASP A 1 279 ? -2.871 11.859 13.287 1.00 93.06 279 ASP A C 1
ATOM 2348 O O . ASP A 1 279 ? -3.248 12.683 14.130 1.00 93.06 279 ASP A O 1
ATOM 2352 N N . PRO A 1 280 ? -1.934 10.939 13.584 1.00 90.50 280 PRO A N 1
ATOM 2353 C CA . PRO A 1 280 ? -1.353 10.810 14.915 1.00 90.50 280 PRO A CA 1
ATOM 2354 C C . PRO A 1 280 ? -0.440 11.986 15.287 1.00 90.50 280 PRO A C 1
ATOM 2356 O O . PRO A 1 280 ? -0.237 12.233 16.475 1.00 90.50 280 PRO A O 1
ATOM 2359 N N . SER A 1 281 ? 0.089 12.729 14.307 1.00 90.94 281 SER A N 1
ATOM 2360 C CA . SER A 1 281 ? 0.997 13.857 14.541 1.00 90.94 281 SER A CA 1
ATOM 2361 C C . SER A 1 281 ? 0.258 15.119 14.992 1.00 90.94 281 SER A C 1
ATOM 2363 O O . SER A 1 281 ? 0.711 15.820 15.897 1.00 90.94 281 SER A O 1
ATOM 2365 N N . THR A 1 282 ? -0.914 15.383 14.409 1.00 92.06 282 THR A N 1
ATOM 2366 C CA . THR A 1 282 ? -1.753 16.543 14.748 1.00 92.06 282 THR A CA 1
ATOM 2367 C C . THR A 1 282 ? -2.907 16.194 15.689 1.00 92.06 282 THR A C 1
ATOM 2369 O O . THR A 1 282 ? -3.522 17.085 16.278 1.00 92.06 282 THR A O 1
ATOM 2372 N N . GLY A 1 283 ? -3.229 14.905 15.834 1.00 89.19 283 GLY A N 1
ATOM 2373 C CA . GLY A 1 283 ? -4.425 14.424 16.524 1.00 89.19 283 GLY A CA 1
ATOM 2374 C C . GLY A 1 283 ? -5.726 14.744 15.778 1.00 89.19 283 GLY A C 1
ATOM 2375 O O . GLY A 1 283 ? -6.809 14.659 16.367 1.00 89.19 283 GLY A O 1
ATOM 2376 N N . ALA A 1 284 ? -5.639 15.166 14.513 1.00 90.44 284 ALA A N 1
ATOM 2377 C CA . ALA A 1 284 ? -6.786 15.586 13.729 1.00 90.44 284 ALA A CA 1
ATOM 2378 C C . ALA A 1 284 ? -7.571 14.390 13.181 1.00 90.44 284 ALA A C 1
ATOM 2380 O O . ALA A 1 284 ? -7.017 13.353 12.828 1.00 90.44 284 ALA A O 1
ATOM 2381 N N . VAL A 1 285 ? -8.887 14.578 13.067 1.00 92.25 285 VAL A N 1
ATOM 2382 C CA . VAL A 1 285 ? -9.806 13.637 12.421 1.00 92.25 285 VAL A CA 1
ATOM 2383 C C . VAL A 1 285 ? -10.448 14.332 11.239 1.00 92.25 285 VAL A C 1
ATOM 2385 O O . VAL A 1 285 ? -11.126 15.354 11.401 1.00 92.25 285 VAL A O 1
ATOM 2388 N N . SER A 1 286 ? -10.267 13.769 10.053 1.00 92.44 286 SER A N 1
ATOM 2389 C CA . SER A 1 286 ? -10.779 14.327 8.803 1.00 92.44 286 SER A CA 1
ATOM 2390 C C . SER A 1 286 ? -11.373 13.226 7.924 1.00 92.44 286 SER A C 1
ATOM 2392 O O . SER A 1 286 ? -11.107 12.059 8.176 1.00 92.44 286 SER A O 1
ATOM 2394 N N . PRO A 1 287 ? -12.236 13.532 6.944 1.00 92.06 287 PRO A N 1
ATOM 2395 C CA . PRO A 1 287 ? -12.695 12.521 5.997 1.00 92.06 287 PRO A CA 1
ATOM 2396 C C . PRO A 1 287 ? -11.510 11.868 5.266 1.00 92.06 287 PRO A C 1
ATOM 2398 O O . PRO A 1 287 ? -10.703 12.583 4.669 1.00 92.06 287 PRO A O 1
ATOM 2401 N N . ALA A 1 288 ? -11.421 10.536 5.292 1.00 85.62 288 ALA A N 1
ATOM 2402 C CA . ALA A 1 288 ? -10.478 9.796 4.462 1.00 85.62 288 ALA A CA 1
ATOM 2403 C C . ALA A 1 288 ? -10.935 9.953 3.013 1.00 85.62 288 ALA A C 1
ATOM 2405 O O . ALA A 1 288 ? -12.076 9.622 2.681 1.00 85.62 288 ALA A O 1
ATOM 2406 N N . LYS A 1 289 ? -10.079 10.539 2.180 1.00 85.50 289 LYS A N 1
ATOM 2407 C CA . LYS A 1 289 ? -10.332 10.707 0.749 1.00 85.50 289 LYS A CA 1
ATOM 2408 C C . LYS A 1 289 ? -10.184 9.340 0.055 1.00 85.50 289 LYS A C 1
ATOM 2410 O O . LYS A 1 289 ? -10.922 8.405 0.354 1.00 85.50 289 LYS A O 1
ATOM 2415 N N . GLU A 1 290 ? -9.222 9.220 -0.849 1.00 82.00 290 GLU A N 1
ATOM 2416 C CA . GLU A 1 290 ? -8.909 7.977 -1.566 1.00 82.00 290 GLU A CA 1
ATOM 2417 C C . GLU A 1 290 ? -7.873 7.124 -0.821 1.00 82.00 290 GLU A C 1
ATOM 2419 O O . GLU A 1 290 ? -7.792 5.921 -1.025 1.00 82.00 290 GLU A O 1
ATOM 2424 N N . GLU A 1 291 ? -7.155 7.728 0.125 1.00 86.31 291 GLU A N 1
ATOM 2425 C CA . GLU A 1 291 ? -6.118 7.097 0.941 1.00 86.31 291 GLU A CA 1
ATOM 2426 C C . GLU A 1 291 ? -6.715 6.213 2.051 1.00 86.31 291 GLU A C 1
ATOM 2428 O O . GLU A 1 291 ? -6.787 6.621 3.211 1.00 86.31 291 GLU A O 1
ATOM 2433 N N . ARG A 1 292 ? -7.205 5.021 1.691 1.00 91.88 292 ARG A N 1
ATOM 2434 C CA . ARG A 1 292 ? -7.783 4.030 2.615 1.00 91.88 292 ARG A CA 1
ATOM 2435 C C . ARG A 1 292 ? -7.852 2.642 1.978 1.00 91.88 292 ARG A C 1
ATOM 2437 O O . ARG A 1 292 ? -7.728 2.502 0.766 1.00 91.88 292 ARG A O 1
ATOM 2444 N N . PHE A 1 293 ? -8.164 1.627 2.784 1.00 95.31 293 PHE A N 1
ATOM 2445 C CA . PHE A 1 293 ? -8.510 0.307 2.259 1.00 95.31 293 PHE A CA 1
ATOM 2446 C C . PHE A 1 293 ? -9.723 0.345 1.323 1.00 95.31 293 PHE A C 1
ATOM 2448 O O . PHE A 1 293 ? -10.738 0.996 1.596 1.00 95.31 293 PHE A O 1
ATOM 2455 N N . THR A 1 294 ? -9.635 -0.444 0.259 1.00 94.56 294 THR A N 1
ATOM 2456 C CA . THR A 1 294 ? -10.765 -0.835 -0.578 1.00 94.56 294 THR A CA 1
ATOM 2457 C C . THR A 1 294 ? -11.415 -2.076 0.021 1.00 94.56 294 THR A C 1
ATOM 2459 O O . THR A 1 294 ? -10.753 -3.065 0.316 1.00 94.56 294 THR A O 1
ATOM 2462 N N . PHE A 1 295 ? -12.730 -2.031 0.211 1.00 90.69 295 PHE A N 1
ATOM 2463 C CA . PHE A 1 295 ? -13.491 -3.163 0.733 1.00 90.69 295 PHE A CA 1
ATOM 2464 C C . PHE A 1 295 ? -13.817 -4.118 -0.412 1.00 90.69 295 PHE A C 1
ATOM 2466 O O . PHE A 1 295 ? -14.620 -3.770 -1.283 1.00 90.69 295 PHE A O 1
ATOM 2473 N N . ILE A 1 296 ? -13.238 -5.319 -0.399 1.00 85.12 296 ILE A N 1
ATOM 2474 C CA . ILE A 1 296 ? -13.640 -6.380 -1.320 1.00 85.12 296 ILE A CA 1
ATOM 2475 C C . ILE A 1 296 ? -14.904 -7.008 -0.741 1.00 85.12 296 ILE A C 1
ATOM 2477 O O . ILE A 1 296 ? -14.896 -7.575 0.352 1.00 85.12 296 ILE A O 1
ATOM 2481 N N . ARG A 1 297 ? -16.023 -6.846 -1.450 1.00 68.12 297 ARG A N 1
ATOM 2482 C CA . ARG A 1 297 ? -17.252 -7.556 -1.093 1.00 68.12 297 ARG A CA 1
ATOM 2483 C C . ARG A 1 297 ? -17.137 -9.000 -1.588 1.00 68.12 297 ARG A C 1
ATOM 2485 O O . ARG A 1 297 ? -16.686 -9.173 -2.720 1.00 68.12 297 ARG A O 1
ATOM 2492 N N . PRO A 1 298 ? -17.525 -9.992 -0.772 1.00 52.97 298 PRO A N 1
ATOM 2493 C CA . PRO A 1 298 ? -17.674 -11.363 -1.240 1.00 52.97 298 PRO A CA 1
ATOM 2494 C C . PRO A 1 298 ? -18.768 -11.492 -2.306 1.00 52.97 298 PRO A C 1
ATOM 2496 O O . PRO A 1 298 ? -19.696 -10.641 -2.325 1.00 52.97 298 PRO A O 1
#

Secondary structure (DSSP, 8-state):
--HHHHHHHHHHHHHHHHHHHHHHHHHHHHHHHHHHHH---HHHHHHHHHHHT-S-EEEEEE--SS-EEEE--GGGSTTGGGS-HHHHHHHHHHH-SSTTT--HHHHHHHHHHHHHHHHHHTTEEEE-GGGHHHHHT--SEEEEEEEEEEEEEEEEEEEEEEEEETTTEEEEEEEEEEEEEEEEEEEEEETT-TT----EEEEEEEEE-EEEEEEEE-TTT--EEEEEEEE---HHHHHHHHHHHHHHHHHHHHHHHHHHHHHHTSPTT------EEE-TTT--EEE--S-S-EEE--

Mean predicted aligned error: 10.08 Å